Protein AF-0000000079973170 (afdb_homodimer)

pLDDT: mean 91.01, std 11.65, range [43.56, 98.94]

Solvent-accessible surface area (backbone atoms only — not comparable to full-atom values): 19329 Å² total; per-residue (Å²): 80,74,46,43,69,92,52,88,60,52,72,81,46,71,64,51,47,51,51,51,38,52,50,37,37,50,19,60,68,39,70,86,68,42,67,64,67,72,80,39,67,74,40,32,50,54,69,30,96,84,35,72,56,59,52,70,67,50,42,47,52,49,27,48,54,50,51,52,50,50,52,43,34,50,68,63,12,54,79,76,90,60,52,37,59,67,59,48,51,48,26,56,72,45,56,81,53,47,52,53,58,45,54,52,36,35,35,52,33,31,24,30,27,59,67,59,47,52,37,40,39,63,70,19,53,58,64,50,46,66,41,22,22,64,58,49,44,51,46,55,52,51,46,42,55,52,50,52,53,47,51,52,29,36,53,36,8,52,53,37,52,51,50,52,51,50,48,50,53,50,50,51,52,52,55,54,52,55,59,56,68,75,101,77,76,46,43,68,92,53,88,59,52,70,83,46,72,64,52,47,51,52,51,37,52,52,39,37,50,20,60,67,38,70,85,66,43,67,63,66,71,82,39,66,74,40,31,49,54,68,30,96,83,34,71,59,60,53,70,68,49,41,48,52,51,26,47,53,50,51,52,50,48,52,43,33,50,68,65,13,54,80,78,90,61,51,37,58,67,58,48,50,48,27,59,71,45,55,83,54,47,52,52,58,46,53,52,37,35,35,50,33,30,25,28,27,59,67,59,46,52,36,40,39,62,70,19,52,58,65,50,45,67,41,23,23,64,58,48,44,51,47,54,52,52,45,44,54,52,49,52,54,48,50,53,30,37,52,36,8,52,52,37,52,50,52,51,51,50,48,51,52,50,50,51,53,52,53,54,50,54,58,55,67,74,102

Sequence (366 aa):
WNPPSPDSTIPETKQQKKDWIKRLIAAIKDTTDVRERTTSKPFLNRWGPNASFYEEKDFAIIAWRILLLTIRIHKQGWNSYLADKTLRADIKASEGLTFQGRIESILELLSSSKRTCEDLLKNDRLHQVVGAPKRLITRTRTNQVANSNKAVRIRNGVEFEKRASGASNLKRGRDDDQESDQDWNPPSPDSTIPETKQQKKDWIKRLIAAIKDTTDVRERTTSKPFLNRWGPNASFYEEKDFAIIAWRILLLTIRIHKQGWNSYLADKTLRADIKASEGLTFQGRIESILELLSSSKRTCEDLLKNDRLHQVVGAPKRLITRTRTNQVANSNKAVRIRNGVEFEKRASGASNLKRGRDDDQESDQD

Foldseek 3Di:
DAAEDDFPQQDDDPVSLVVQLVLQLVLLLAAPAALDDCPDPVNCCDRNPPHPPDDSVLSSVLSVVLSVVLNCCNGGNDDDDDPDVVLVVLLVVCNHDHSVRQSVLLSVQSNHYNVVVVQVSVVHCSCVSRRHSVVSVVVSVVVSVVVVVVVVVVVVVVVVVVVVVVVVVVVVVVVVVVVVVVD/DAAADDFPQQDDDPVSLVVQLVLQLVLLLAAPAALDDCPDPVNCCPRNPPHPPDDSVLSSVLSVVLSVVLNCCNGGNDDDDDPDVVLVVLLVVCNHDHSVRQSVLLSVQSNHYNVVVVQVSVVHCSCVSRRHSVVSVVVSVVVSVVVVVVVVVVVVVVVVVVVVVVVVVVVVVVVVVVVVVVD

Organism: NCBI:txid1448308

Radius of gyration: 26.25 Å; Cα contacts (8 Å, |Δi|>4): 393; chains: 2; bounding box: 49×91×72 Å

Nearest PDB structures (foldseek):
  7jm6-assembly1_B  TM=2.494E-01  e=6.289E+00  Gallus gallus
  7jm6-assembly1_B  TM=2.567E-01  e=7.107E+00  Gallus gallus

Secondary structure (DSSP, 8-state):
-PPPS--TTS--SHHHHHHHHHHHHHHHH--TT-SS-TTSHHHHHHHSTT--SS-HHHHHHHHHHHHHHHHHHHHH--------HHHHHHHHTTTT--HHHHHHHHHHHHHH-HHHHHHHHTT-SHHHHHH-HHHHHHHHHHHHHHHHHHHHHHHHHHHHHHHHHHHHHHHHHHHHHHHHH--/-PPPS--TTS--SHHHHHHHHHHHHHHHH--TT-SS-TTSHHHHHHHSTT--SS-HHHHHHHHHHHHHHHHHHHHH--------HHHHHHHHTTTT--HHHHHHHHHHHHHH-HHHHHHHHTT-SHHHHHH-HHHHHHHHHHHHHHHHHHHHHHHHHHHHHHHHHHHHHHHHHHHHHHHHHT-

Structure (mmCIF, N/CA/C/O backbone):
data_AF-0000000079973170-model_v1
#
loop_
_entity.id
_entity.type
_entity.pdbx_description
1 polymer 'Uncharacterized protein'
#
loop_
_atom_site.group_PDB
_atom_site.id
_atom_site.type_symbol
_atom_site.label_atom_id
_atom_site.label_alt_id
_atom_site.label_comp_id
_atom_site.label_asym_id
_atom_site.label_entity_id
_atom_site.label_seq_id
_atom_site.pdbx_PDB_ins_code
_atom_site.Cartn_x
_atom_site.Cartn_y
_atom_site.Cartn_z
_atom_site.occupancy
_atom_site.B_iso_or_equiv
_atom_site.auth_seq_id
_atom_site.auth_comp_id
_atom_site.auth_asym_id
_atom_site.auth_atom_id
_atom_site.pdbx_PDB_model_num
ATOM 1 N N . TRP A 1 1 ? -0.084 -21.156 9.133 1 58 1 TRP A N 1
ATOM 2 C CA . TRP A 1 1 ? -0.88 -21.656 10.242 1 58 1 TRP A CA 1
ATOM 3 C C . TRP A 1 1 ? -1.641 -22.922 9.836 1 58 1 TRP A C 1
ATOM 5 O O . TRP A 1 1 ? -1.809 -23.188 8.648 1 58 1 TRP A O 1
ATOM 15 N N . ASN A 1 2 ? -1.839 -23.781 10.898 1 63.19 2 ASN A N 1
ATOM 16 C CA . ASN A 1 2 ? -2.529 -25.047 10.727 1 63.19 2 ASN A CA 1
ATOM 17 C C . ASN A 1 2 ? -3.975 -24.844 10.273 1 63.19 2 ASN A C 1
ATOM 19 O O . ASN A 1 2 ? -4.586 -23.828 10.586 1 63.19 2 ASN A O 1
ATOM 23 N N . PRO A 1 3 ? -4.352 -25.719 9.375 1 64.5 3 PRO A N 1
ATOM 24 C CA . PRO A 1 3 ? -5.742 -25.609 8.914 1 64.5 3 PRO A CA 1
ATOM 25 C C . PRO A 1 3 ? -6.738 -25.562 10.07 1 64.5 3 PRO A C 1
ATOM 27 O O . PRO A 1 3 ? -6.527 -26.203 11.109 1 64.5 3 PRO A O 1
ATOM 30 N N . PRO A 1 4 ? -7.586 -24.547 9.922 1 64.44 4 PRO A N 1
ATOM 31 C CA . PRO A 1 4 ? -8.586 -24.422 10.984 1 64.44 4 PRO A CA 1
ATOM 32 C C . PRO A 1 4 ? -9.406 -25.703 11.18 1 64.44 4 PRO A C 1
ATOM 34 O O . PRO A 1 4 ? -9.406 -26.578 10.305 1 64.44 4 PRO A O 1
ATOM 37 N N . SER A 1 5 ? -9.867 -25.859 12.312 1 69.19 5 SER A N 1
ATOM 38 C CA . SER A 1 5 ? -10.828 -26.906 12.633 1 69.19 5 SER A CA 1
ATOM 39 C C . SER A 1 5 ? -11.906 -27.016 11.555 1 69.19 5 SER A C 1
ATOM 41 O O . SER A 1 5 ? -12.125 -26.062 10.797 1 69.19 5 SER A O 1
ATOM 43 N N . PRO A 1 6 ? -12.461 -28.188 11.414 1 78.19 6 PRO A N 1
ATOM 44 C CA . PRO A 1 6 ? -13.547 -28.312 10.438 1 78.19 6 PRO A CA 1
ATOM 45 C C . PRO A 1 6 ? -14.555 -27.172 10.523 1 78.19 6 PRO A C 1
ATOM 47 O O . PRO A 1 6 ? -14.953 -26.781 11.625 1 78.19 6 PRO A O 1
ATOM 50 N N . ASP A 1 7 ? -14.789 -26.547 9.469 1 90.69 7 ASP A N 1
ATOM 51 C CA . ASP A 1 7 ? -15.641 -25.375 9.359 1 90.69 7 ASP A CA 1
ATOM 52 C C . ASP A 1 7 ? -16.734 -25.578 8.32 1 90.69 7 ASP A C 1
ATOM 54 O O . ASP A 1 7 ? -16.484 -25.562 7.113 1 90.69 7 ASP A O 1
ATOM 58 N N . SER A 1 8 ? -17.953 -25.781 8.766 1 92.5 8 SER A N 1
ATOM 59 C CA . SER A 1 8 ? -19.078 -26.109 7.883 1 92.5 8 SER A CA 1
ATOM 60 C C . SER A 1 8 ? -19.516 -24.891 7.074 1 92.5 8 SER A C 1
ATOM 62 O O . SER A 1 8 ? -20.312 -25 6.152 1 92.5 8 SER A O 1
ATOM 64 N N . THR A 1 9 ? -18.891 -23.766 7.406 1 95.75 9 THR A N 1
ATOM 65 C CA . THR A 1 9 ? -19.328 -22.547 6.742 1 95.75 9 THR A CA 1
ATOM 66 C C . THR A 1 9 ? -18.531 -22.312 5.461 1 95.75 9 THR A C 1
ATOM 68 O O . THR A 1 9 ? -18.844 -21.391 4.699 1 95.75 9 THR A O 1
ATOM 71 N N . ILE A 1 10 ? -17.656 -23.141 5.148 1 97.19 10 ILE A N 1
ATOM 72 C CA . ILE A 1 10 ? -16.891 -23.047 3.906 1 97.19 10 ILE A CA 1
ATOM 73 C C . ILE A 1 10 ? -17.797 -23.422 2.727 1 97.19 10 ILE A C 1
ATOM 75 O O . ILE A 1 10 ? -18.391 -24.484 2.713 1 97.19 10 ILE A O 1
ATOM 79 N N . PRO A 1 11 ? -17.875 -22.484 1.81 1 97.69 11 PRO A N 1
ATOM 80 C CA . PRO A 1 11 ? -18.703 -22.828 0.659 1 97.69 11 PRO A CA 1
ATOM 81 C C . PRO A 1 11 ? -18.172 -24.016 -0.128 1 97.69 11 PRO A C 1
ATOM 83 O O . PRO A 1 11 ? -16.953 -24.109 -0.37 1 97.69 11 PRO A O 1
ATOM 86 N N . GLU A 1 12 ? -19.047 -24.859 -0.608 1 95.06 12 GLU A N 1
ATOM 87 C CA . GLU A 1 12 ? -18.641 -26.078 -1.309 1 95.06 12 GLU A CA 1
ATOM 88 C C . GLU A 1 12 ? -19.203 -26.109 -2.729 1 95.06 12 GLU A C 1
ATOM 90 O O . GLU A 1 12 ? -18.578 -26.656 -3.633 1 95.06 12 GLU A O 1
ATOM 95 N N . THR A 1 13 ? -20.312 -25.5 -2.877 1 97.38 13 THR A N 1
ATOM 96 C CA . THR A 1 13 ? -20.969 -25.562 -4.18 1 97.38 13 THR A CA 1
ATOM 97 C C . THR A 1 13 ? -20.703 -24.297 -4.984 1 97.38 13 THR A C 1
ATOM 99 O O . THR A 1 13 ? -20.375 -23.25 -4.414 1 97.38 13 THR A O 1
ATOM 102 N N . LYS A 1 14 ? -20.891 -24.453 -6.289 1 97.62 14 LYS A N 1
ATOM 103 C CA . LYS A 1 14 ? -20.75 -23.297 -7.184 1 97.62 14 LYS A CA 1
ATOM 104 C C . LYS A 1 14 ? -21.734 -22.203 -6.812 1 97.62 14 LYS A C 1
ATOM 106 O O . LYS A 1 14 ? -21.391 -21.016 -6.852 1 97.62 14 LYS A O 1
ATOM 111 N N . GLN A 1 15 ? -22.875 -22.594 -6.473 1 98.12 15 GLN A N 1
ATOM 112 C CA . GLN A 1 15 ? -23.906 -21.609 -6.129 1 98.12 15 GLN A CA 1
ATOM 113 C C . GLN A 1 15 ? -23.547 -20.859 -4.859 1 98.12 15 GLN A C 1
ATOM 115 O O . GLN A 1 15 ? -23.719 -19.641 -4.785 1 98.12 15 GLN A O 1
ATOM 120 N N . GLN A 1 16 ? -23.062 -21.562 -3.867 1 98.25 16 GLN A N 1
ATOM 121 C CA . GLN A 1 16 ? -22.625 -20.906 -2.639 1 98.25 16 GLN A CA 1
ATOM 122 C C . GLN A 1 16 ? -21.516 -19.891 -2.916 1 98.25 16 GLN A C 1
ATOM 124 O O . GLN A 1 16 ? -21.531 -18.781 -2.365 1 98.25 16 GLN A O 1
ATOM 129 N N . LYS A 1 17 ? -20.578 -20.266 -3.73 1 98.56 17 LYS A N 1
ATOM 130 C CA . LYS A 1 17 ? -19.484 -19.359 -4.098 1 98.56 17 LYS A CA 1
ATOM 131 C C . LYS A 1 17 ? -20 -18.141 -4.836 1 98.56 17 LYS A C 1
ATOM 133 O O . LYS A 1 17 ? -19.594 -17.016 -4.539 1 98.56 17 LYS A O 1
ATOM 138 N N . LYS A 1 18 ? -20.922 -18.344 -5.754 1 98.38 18 LYS A N 1
ATOM 139 C CA . LYS A 1 18 ? -21.516 -17.234 -6.5 1 98.38 18 LYS A CA 1
ATOM 140 C C . LYS A 1 18 ? -22.25 -16.281 -5.57 1 98.38 18 LYS A C 1
ATOM 142 O O . LYS A 1 18 ? -22.25 -15.07 -5.789 1 98.38 18 LYS A O 1
ATOM 147 N N . ASP A 1 19 ? -22.859 -16.766 -4.578 1 98.56 19 ASP A N 1
ATOM 148 C CA . ASP A 1 19 ? -23.578 -15.938 -3.607 1 98.56 19 ASP A CA 1
ATOM 149 C C . ASP A 1 19 ? -22.594 -15.031 -2.852 1 98.56 19 ASP A C 1
ATOM 151 O O . ASP A 1 19 ? -22.891 -13.859 -2.625 1 98.56 19 ASP A O 1
ATOM 155 N N . TRP A 1 20 ? -21.5 -15.602 -2.457 1 98.81 20 TRP A N 1
ATOM 156 C CA . TRP A 1 20 ? -20.484 -14.789 -1.784 1 98.81 20 TRP A CA 1
AT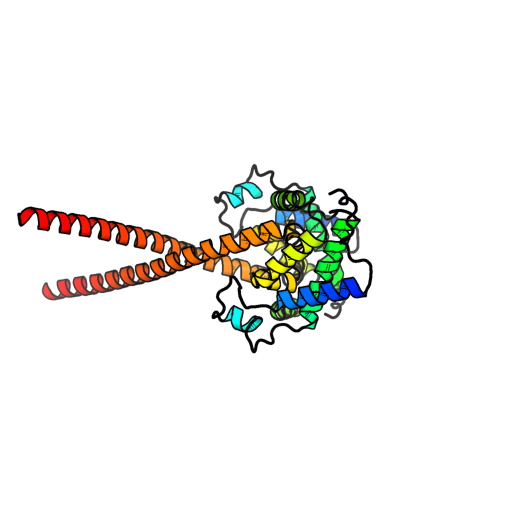OM 157 C C . TRP A 1 20 ? -19.906 -13.75 -2.73 1 98.81 20 TRP A C 1
ATOM 159 O O . TRP A 1 20 ? -19.625 -12.617 -2.326 1 98.81 20 TRP A O 1
ATOM 169 N N . ILE A 1 21 ? -19.75 -14.148 -3.975 1 98.88 21 ILE A N 1
ATOM 170 C CA . ILE A 1 21 ? -19.234 -13.211 -4.969 1 98.88 21 ILE A CA 1
ATOM 171 C C . ILE A 1 21 ? -20.172 -12.016 -5.082 1 98.88 21 ILE A C 1
ATOM 173 O O . ILE A 1 21 ? -19.734 -10.867 -5.082 1 98.88 21 ILE A O 1
ATOM 177 N N . LYS A 1 22 ? -21.422 -12.258 -5.117 1 98.81 22 LYS A N 1
ATOM 178 C CA . LYS A 1 22 ? -22.422 -11.195 -5.199 1 98.81 22 LYS A CA 1
ATOM 179 C C . LYS A 1 22 ? -22.328 -10.273 -3.984 1 98.81 22 LYS A C 1
ATOM 181 O O . LYS A 1 22 ? -22.406 -9.055 -4.121 1 98.81 22 LYS A O 1
ATOM 186 N N . ARG A 1 23 ? -22.188 -10.812 -2.859 1 98.88 23 ARG A N 1
ATOM 187 C CA . ARG A 1 23 ? -22.094 -10.031 -1.631 1 98.88 23 ARG A CA 1
ATOM 188 C C . ARG A 1 23 ? -20.812 -9.203 -1.596 1 98.88 23 ARG A C 1
ATOM 190 O O . ARG A 1 23 ? -20.828 -8.055 -1.151 1 98.88 23 ARG A O 1
ATOM 197 N N . LEU A 1 24 ? -19.734 -9.828 -2.053 1 98.94 24 LEU A N 1
ATOM 198 C CA . LEU A 1 24 ? -18.469 -9.117 -2.104 1 98.94 24 LEU A CA 1
ATOM 199 C C . LEU A 1 24 ? -18.547 -7.934 -3.066 1 98.94 24 LEU A C 1
ATOM 201 O O . LEU A 1 24 ? -18.125 -6.824 -2.727 1 98.94 24 LEU A O 1
ATOM 205 N N . ILE A 1 25 ? -19.109 -8.18 -4.242 1 98.88 25 ILE A N 1
ATOM 206 C CA . ILE A 1 25 ? -19.234 -7.109 -5.227 1 98.88 25 ILE A CA 1
ATOM 207 C C . ILE A 1 25 ? -20.109 -5.996 -4.664 1 98.88 25 ILE A C 1
ATOM 209 O O . ILE A 1 25 ? -19.781 -4.812 -4.789 1 98.88 25 ILE A O 1
ATOM 213 N N . ALA A 1 26 ? -21.172 -6.371 -4.02 1 98.75 26 ALA A N 1
ATOM 214 C CA . ALA A 1 26 ? -22.062 -5.391 -3.414 1 98.75 26 ALA A CA 1
ATOM 215 C C . ALA A 1 26 ? -21.344 -4.566 -2.354 1 98.75 26 ALA A C 1
ATOM 217 O O . ALA A 1 26 ? -21.547 -3.354 -2.26 1 98.75 26 ALA A O 1
ATOM 218 N N . ALA A 1 27 ? -20.547 -5.203 -1.563 1 98.81 27 ALA A N 1
ATOM 219 C CA . ALA A 1 27 ? -19.797 -4.512 -0.517 1 98.81 27 ALA A CA 1
ATOM 220 C C . ALA A 1 27 ? -18.812 -3.52 -1.116 1 98.81 27 ALA A C 1
ATOM 222 O O . ALA A 1 27 ? -18.656 -2.402 -0.615 1 98.81 27 ALA A O 1
ATOM 223 N N . ILE A 1 28 ? -18.109 -3.895 -2.172 1 98.69 28 ILE A N 1
ATOM 224 C CA . ILE A 1 28 ? -17.156 -3.027 -2.84 1 98.69 28 ILE A CA 1
ATOM 225 C C . ILE A 1 28 ? -17.859 -1.797 -3.396 1 98.69 28 ILE A C 1
ATOM 227 O O . ILE A 1 28 ? -17.359 -0.677 -3.283 1 98.69 28 ILE A O 1
ATOM 231 N N . LYS A 1 29 ? -19.047 -1.955 -3.854 1 97.75 29 LYS A N 1
ATOM 232 C CA . LYS A 1 29 ? -19.781 -0.882 -4.527 1 97.75 29 LYS A CA 1
ATOM 233 C C . LYS A 1 29 ? -20.484 0.019 -3.52 1 97.75 29 LYS A C 1
ATOM 235 O O . LYS A 1 29 ? -20.906 1.124 -3.861 1 97.75 29 LYS A O 1
ATOM 240 N N . ASP A 1 30 ? -20.641 -0.417 -2.33 1 97.5 30 ASP A N 1
ATOM 241 C CA . ASP A 1 30 ? -21.391 0.325 -1.315 1 97.5 30 ASP A CA 1
ATOM 242 C C . ASP A 1 30 ? -20.609 1.546 -0.842 1 97.5 30 ASP A C 1
ATOM 244 O O . ASP A 1 30 ? -19.5 1.411 -0.296 1 97.5 30 ASP A O 1
ATOM 248 N N . THR A 1 31 ? -21.172 2.719 -1.006 1 97 31 THR A N 1
ATOM 249 C CA . THR A 1 31 ? -20.484 3.943 -0.613 1 97 31 THR A CA 1
ATOM 250 C C . THR A 1 31 ? -21.281 4.691 0.457 1 97 31 THR A C 1
ATOM 252 O O . THR A 1 31 ? -21.062 5.883 0.679 1 97 31 THR A O 1
ATOM 255 N N . THR A 1 32 ? -22.172 4.09 1.122 1 95.94 32 THR A N 1
ATOM 256 C CA . THR A 1 32 ? -23.109 4.727 2.043 1 95.94 32 THR A CA 1
ATOM 257 C C . THR A 1 32 ? -22.406 5.16 3.32 1 95.94 32 THR A C 1
ATOM 259 O O . THR A 1 32 ? -22.641 6.262 3.824 1 95.94 32 THR A O 1
ATOM 262 N N . ASP A 1 33 ? -21.609 4.355 3.955 1 95.25 33 ASP A N 1
ATOM 263 C CA . ASP A 1 33 ? -20.969 4.633 5.234 1 95.25 33 ASP A CA 1
ATOM 264 C C . ASP A 1 33 ? -19.469 4.387 5.156 1 95.25 33 ASP A C 1
ATOM 266 O O . ASP A 1 33 ? -18.922 3.596 5.926 1 95.25 33 ASP A O 1
ATOM 270 N N . VAL A 1 34 ? -18.891 5.195 4.266 1 97.31 34 VAL A N 1
ATOM 271 C CA . VAL A 1 34 ? -17.453 5 4.062 1 97.31 34 VAL A CA 1
ATOM 272 C C . VAL A 1 34 ? -16.672 5.977 4.938 1 97.31 34 VAL A C 1
ATOM 274 O O . VAL A 1 34 ? -17.203 7.004 5.359 1 97.31 34 VAL A O 1
ATOM 277 N N . ARG A 1 35 ? -15.461 5.656 5.121 1 96.31 35 ARG A N 1
ATOM 278 C CA . ARG A 1 35 ? -14.602 6.422 6.023 1 96.31 35 ARG A CA 1
ATOM 279 C C . ARG A 1 35 ? -13.953 7.598 5.297 1 96.31 35 ARG A C 1
ATOM 281 O O . ARG A 1 35 ? -13.539 8.57 5.926 1 96.31 35 ARG A O 1
ATOM 288 N N . GLU A 1 36 ? -13.867 7.52 4.004 1 95.5 36 GLU A N 1
ATOM 289 C CA . GLU A 1 36 ? -13.242 8.57 3.205 1 95.5 36 GLU A CA 1
ATOM 290 C C . GLU A 1 36 ? -14.172 9.766 3.045 1 95.5 36 GLU A C 1
ATOM 292 O O . GLU A 1 36 ? -15.383 9.648 3.219 1 95.5 36 GLU A O 1
ATOM 297 N N . ARG A 1 37 ? -13.531 10.914 2.764 1 93.19 37 ARG A N 1
ATOM 298 C CA . ARG A 1 37 ? -14.305 12.086 2.373 1 93.19 37 ARG A CA 1
ATOM 299 C C . ARG A 1 37 ? -14.961 11.883 1.01 1 93.19 37 ARG A C 1
ATOM 301 O O . ARG A 1 37 ? -14.289 11.93 -0.021 1 93.19 37 ARG A O 1
ATOM 308 N N . THR A 1 38 ? -16.234 11.867 0.919 1 95 38 THR A N 1
ATOM 309 C CA . THR A 1 38 ? -16.969 11.453 -0.275 1 95 38 THR A CA 1
ATOM 310 C C . THR A 1 38 ? -17.094 12.617 -1.258 1 95 38 THR A C 1
ATOM 312 O O . THR A 1 38 ? -17.516 12.422 -2.404 1 95 38 THR A O 1
ATOM 315 N N . THR A 1 39 ? -16.719 13.797 -0.823 1 93.44 39 THR A N 1
ATOM 316 C CA . THR A 1 39 ? -16.844 14.961 -1.697 1 93.44 39 THR A CA 1
ATOM 317 C C . THR A 1 39 ? -15.516 15.258 -2.395 1 93.44 39 THR A C 1
ATOM 319 O O . THR A 1 39 ? -15.438 16.141 -3.246 1 93.44 39 THR A O 1
ATOM 322 N N . SER A 1 40 ? -14.523 14.539 -1.95 1 93 40 SER A N 1
ATOM 323 C CA . SER A 1 40 ? -13.219 14.797 -2.551 1 93 40 SER A CA 1
ATOM 324 C C . SER A 1 40 ? -13.195 14.375 -4.016 1 93 40 SER A C 1
ATOM 326 O O . SER A 1 40 ? -13.867 13.422 -4.406 1 93 40 SER A O 1
ATOM 328 N N . LYS A 1 41 ? -12.344 15.055 -4.758 1 94.31 41 LYS A N 1
ATOM 329 C CA . LYS A 1 41 ? -12.258 14.789 -6.191 1 94.31 41 LYS A CA 1
ATOM 330 C C . LYS A 1 41 ? -11.797 13.359 -6.465 1 94.31 41 LYS A C 1
ATOM 332 O O . LYS A 1 41 ? -12.406 12.648 -7.266 1 94.31 41 LYS A O 1
ATOM 337 N N . PRO A 1 42 ? -10.742 12.93 -5.805 1 93.19 42 PRO A N 1
ATOM 338 C CA . PRO A 1 42 ? -10.336 11.547 -6.059 1 93.19 42 PRO A CA 1
ATOM 339 C C . PRO A 1 42 ? -11.43 10.531 -5.73 1 93.19 42 PRO A C 1
ATOM 341 O O . PRO A 1 42 ? -11.609 9.555 -6.461 1 93.19 42 PRO A O 1
ATOM 344 N N . PHE A 1 43 ? -12.172 10.727 -4.742 1 96.75 43 PHE A N 1
ATOM 345 C CA . PHE A 1 43 ? -13.258 9.812 -4.395 1 96.75 43 PHE A CA 1
ATOM 346 C C . PHE A 1 43 ? -14.344 9.836 -5.457 1 96.75 43 PHE A C 1
ATOM 348 O O . PHE A 1 43 ? -14.789 8.781 -5.918 1 96.75 43 PHE A O 1
ATOM 355 N N . LEU A 1 44 ? -14.711 10.984 -5.852 1 96.62 44 LEU A N 1
ATOM 356 C CA . LEU A 1 44 ? -15.789 11.141 -6.82 1 96.62 44 LEU A CA 1
ATOM 357 C C . LEU A 1 44 ? -15.406 10.531 -8.164 1 96.62 44 LEU A C 1
ATOM 359 O O . LEU A 1 44 ? -16.25 9.969 -8.859 1 96.62 44 LEU A O 1
ATOM 363 N N . ASN A 1 45 ? -14.211 10.609 -8.477 1 95.44 45 ASN A N 1
ATOM 364 C CA . ASN A 1 45 ? -13.719 10.062 -9.734 1 95.44 45 ASN A CA 1
ATOM 365 C C . ASN A 1 45 ? -13.805 8.539 -9.75 1 95.44 45 ASN A C 1
ATOM 367 O O . ASN A 1 45 ? -14.031 7.934 -10.797 1 95.44 45 ASN A O 1
ATOM 371 N N . ARG A 1 46 ? -13.695 7.945 -8.648 1 96.81 46 ARG A N 1
ATOM 372 C CA . ARG A 1 46 ? -13.586 6.492 -8.594 1 96.81 46 ARG A CA 1
ATOM 373 C C . ARG A 1 46 ? -14.883 5.863 -8.094 1 96.81 46 ARG A C 1
ATOM 375 O O . ARG A 1 46 ? -15.258 4.777 -8.531 1 96.81 46 ARG A O 1
ATOM 382 N N . TRP A 1 47 ? -15.508 6.562 -7.207 1 97.44 47 TRP A N 1
ATOM 383 C CA . TRP A 1 47 ? -16.594 5.922 -6.48 1 97.44 47 TRP A CA 1
ATOM 384 C C . TRP A 1 47 ? -17.875 6.754 -6.566 1 97.44 47 TRP A C 1
ATOM 386 O O . TRP A 1 47 ? -18.922 6.359 -6.039 1 97.44 47 TRP A O 1
ATOM 396 N N . GLY A 1 48 ? -17.812 7.867 -7.207 1 95.69 48 GLY A N 1
ATOM 397 C CA . GLY A 1 48 ? -18.984 8.719 -7.324 1 95.69 48 GLY A CA 1
ATOM 398 C C . GLY A 1 48 ? -20.062 8.133 -8.211 1 95.69 48 GLY A C 1
ATOM 399 O O . GLY A 1 48 ? -19.859 7.102 -8.852 1 95.69 48 GLY A O 1
ATOM 400 N N . PRO A 1 49 ? -21.281 8.695 -8.188 1 91.81 49 PRO A N 1
ATOM 401 C CA . PRO A 1 49 ? -22.422 8.188 -8.938 1 91.81 49 PRO A CA 1
ATOM 402 C C . PRO A 1 49 ? -22.141 8.078 -10.438 1 91.81 49 PRO A C 1
ATOM 404 O O . PRO A 1 49 ? -22.656 7.168 -11.094 1 91.81 49 PRO A O 1
ATOM 407 N N . ASN A 1 50 ? -21.297 8.898 -10.977 1 90.94 50 ASN A N 1
ATOM 408 C CA . ASN A 1 50 ? -21.031 8.891 -12.414 1 90.94 50 ASN A CA 1
ATOM 409 C C . ASN A 1 50 ? -19.609 8.398 -12.711 1 90.94 50 ASN A C 1
ATOM 411 O O . ASN A 1 50 ? -19.094 8.609 -13.812 1 90.94 50 ASN A O 1
ATOM 415 N N . ALA A 1 51 ? -19.125 7.742 -11.688 1 94.44 51 ALA A N 1
ATOM 416 C CA . ALA A 1 51 ? -17.75 7.297 -11.875 1 94.44 51 ALA A CA 1
ATOM 417 C C . ALA A 1 51 ? -17.672 6.129 -12.852 1 94.44 51 ALA A C 1
ATOM 419 O O . ALA A 1 51 ? -18.531 5.246 -12.836 1 94.44 51 ALA A O 1
ATOM 420 N N . SER A 1 52 ? -16.672 6.094 -13.75 1 94.31 52 SER A N 1
ATOM 421 C CA . SER A 1 52 ? -16.422 5.02 -14.711 1 94.31 52 SER A CA 1
ATOM 422 C C . SER A 1 52 ? -14.992 4.516 -14.625 1 94.31 52 SER A C 1
ATOM 424 O O . SER A 1 52 ? -14.484 3.906 -15.57 1 94.31 52 SER A O 1
ATOM 426 N N . PHE A 1 53 ? -14.383 4.859 -13.555 1 96.75 53 PHE A N 1
ATOM 427 C CA . PHE A 1 53 ? -12.984 4.5 -13.391 1 96.75 53 PHE A CA 1
ATOM 428 C C . PHE A 1 53 ? -12.82 2.984 -13.305 1 96.75 53 PHE A C 1
ATOM 430 O O . PHE A 1 53 ? -11.852 2.43 -13.836 1 96.75 53 PHE A O 1
ATOM 437 N N . TYR A 1 54 ? -13.68 2.385 -12.617 1 97.19 54 TYR A N 1
ATOM 438 C CA . TYR A 1 54 ? -13.711 0.932 -12.5 1 97.19 54 TYR A CA 1
ATOM 439 C C . TYR A 1 54 ? -14.969 0.365 -13.164 1 97.19 54 TYR A C 1
ATOM 441 O O . TYR A 1 54 ? -15.984 1.055 -13.273 1 97.19 54 TYR A O 1
ATOM 449 N N . GLU A 1 55 ? -14.82 -0.882 -13.562 1 95.81 55 GLU A N 1
ATOM 450 C CA . GLU A 1 55 ? -15.938 -1.62 -14.141 1 95.81 55 GLU A CA 1
ATOM 451 C C . GLU A 1 55 ? -16.328 -2.801 -13.258 1 95.81 55 GLU A C 1
ATOM 453 O O . GLU A 1 55 ? -15.562 -3.227 -12.398 1 95.81 55 GLU A O 1
ATOM 458 N N . GLU A 1 56 ? -17.484 -3.283 -13.484 1 95.44 56 GLU A N 1
ATOM 459 C CA . GLU A 1 56 ? -18 -4.383 -12.672 1 95.44 56 GLU A CA 1
ATOM 460 C C . GLU A 1 56 ? -17.094 -5.598 -12.742 1 95.44 56 GLU A C 1
ATOM 462 O O . GLU A 1 56 ? -16.938 -6.328 -11.758 1 95.44 56 GLU A O 1
ATOM 467 N N . LYS A 1 57 ? -16.578 -5.82 -13.914 1 96.88 57 LYS A N 1
ATOM 468 C CA . LYS A 1 57 ? -15.672 -6.953 -14.07 1 96.88 57 LYS A CA 1
ATOM 469 C C . LYS A 1 57 ? -14.469 -6.832 -13.133 1 96.88 57 LYS A C 1
ATOM 471 O O . LYS A 1 57 ? -13.953 -7.836 -12.648 1 96.88 57 LYS A O 1
ATOM 476 N N . ASP A 1 58 ? -14.008 -5.582 -12.906 1 97.88 58 ASP A N 1
ATOM 477 C CA . ASP A 1 58 ? -12.906 -5.336 -11.984 1 97.88 58 ASP A CA 1
ATOM 478 C C . ASP A 1 58 ? -13.25 -5.809 -10.578 1 97.88 58 ASP A C 1
ATOM 480 O O . ASP A 1 58 ? -12.438 -6.449 -9.914 1 97.88 58 ASP A O 1
ATOM 484 N N . PHE A 1 59 ? -14.469 -5.52 -10.164 1 98.38 59 PHE A N 1
ATOM 485 C CA . PHE A 1 59 ? -14.93 -5.906 -8.836 1 98.38 59 PHE A CA 1
ATOM 486 C C . PHE A 1 59 ? -15.078 -7.418 -8.734 1 98.38 59 PHE A C 1
ATOM 488 O O . PHE A 1 59 ? -14.75 -8.008 -7.703 1 98.38 59 PHE A O 1
ATOM 495 N N . ALA A 1 60 ? -15.523 -8 -9.781 1 98.31 60 ALA A N 1
ATOM 496 C CA . ALA A 1 60 ? -15.688 -9.453 -9.789 1 98.31 60 ALA A CA 1
ATOM 497 C C . ALA A 1 60 ? -14.344 -10.156 -9.633 1 98.31 60 ALA A C 1
ATOM 499 O O . ALA A 1 60 ? -14.234 -11.141 -8.898 1 98.31 60 ALA A O 1
ATOM 500 N N . ILE A 1 61 ? -13.359 -9.664 -10.281 1 97.5 61 ILE A N 1
ATOM 501 C CA . ILE A 1 61 ? -12.031 -10.266 -10.234 1 97.5 61 ILE A CA 1
ATOM 502 C C . ILE A 1 61 ? -11.492 -10.219 -8.805 1 97.5 61 ILE A C 1
ATOM 504 O O . ILE A 1 61 ? -11 -11.227 -8.281 1 97.5 61 ILE A O 1
ATOM 508 N N . ILE A 1 62 ? -11.602 -9.078 -8.195 1 97.81 62 ILE A N 1
ATOM 509 C CA . ILE A 1 62 ? -11.07 -8.961 -6.836 1 97.81 62 ILE A CA 1
ATOM 510 C C . ILE A 1 62 ? -11.922 -9.789 -5.879 1 97.81 62 ILE A C 1
ATOM 512 O O . ILE A 1 62 ? -11.398 -10.367 -4.918 1 97.81 62 ILE A O 1
ATOM 516 N N . ALA A 1 63 ? -13.242 -9.836 -6.137 1 98.81 63 ALA A N 1
ATOM 517 C CA . ALA A 1 63 ? -14.117 -10.664 -5.316 1 98.81 63 ALA A CA 1
ATOM 518 C C . ALA A 1 63 ? -13.703 -12.133 -5.391 1 98.81 63 ALA A C 1
ATOM 520 O O . ALA A 1 63 ? -13.641 -12.82 -4.367 1 98.81 63 ALA A O 1
ATOM 521 N N . TRP A 1 64 ? -13.359 -12.562 -6.543 1 98.62 64 TRP A N 1
ATOM 522 C CA . TRP A 1 64 ? -12.914 -13.938 -6.723 1 98.62 64 TRP A CA 1
ATOM 523 C C . TRP A 1 64 ? -11.586 -14.18 -6.012 1 98.62 64 TRP A C 1
ATOM 525 O O . TRP A 1 64 ? -11.398 -15.219 -5.371 1 98.62 64 TRP A O 1
ATOM 535 N N . ARG A 1 65 ? -10.727 -13.312 -6.156 1 97.88 65 ARG A N 1
ATOM 536 C CA . ARG A 1 65 ? -9.43 -13.453 -5.5 1 97.88 65 ARG A CA 1
ATOM 537 C C . ARG A 1 65 ? -9.594 -13.539 -3.986 1 97.88 65 ARG A C 1
ATOM 539 O O . ARG A 1 65 ? -8.945 -14.359 -3.332 1 97.88 65 ARG A O 1
ATOM 546 N N . ILE A 1 66 ? -10.422 -12.711 -3.486 1 98.81 66 ILE A N 1
ATOM 547 C CA . ILE A 1 66 ? -10.695 -12.719 -2.053 1 98.81 66 ILE A CA 1
ATOM 548 C C . ILE A 1 66 ? -11.297 -14.062 -1.646 1 98.81 66 ILE A C 1
ATOM 550 O O . ILE A 1 66 ? -10.82 -14.703 -0.709 1 98.81 66 ILE A O 1
ATOM 554 N N . LEU A 1 67 ? -12.352 -14.438 -2.354 1 98.88 67 LEU A N 1
ATOM 555 C CA . LEU A 1 67 ? -13.07 -15.656 -1.979 1 98.88 67 LEU A CA 1
ATOM 556 C C . LEU A 1 67 ? -12.148 -16.875 -2.037 1 98.88 67 LEU A C 1
ATOM 558 O O . LEU A 1 67 ? -12.109 -17.672 -1.098 1 98.88 67 LEU A O 1
ATOM 562 N N . LEU A 1 68 ? -11.391 -17.016 -3.086 1 98.06 68 LEU A N 1
ATOM 563 C CA . LEU A 1 68 ? -10.547 -18.188 -3.281 1 98.06 68 LEU A CA 1
ATOM 564 C C . LEU A 1 68 ? -9.438 -18.234 -2.238 1 98.06 68 LEU A C 1
ATOM 566 O O . LEU A 1 68 ? -9.125 -19.297 -1.705 1 98.06 68 LEU A O 1
ATOM 570 N N . LEU A 1 69 ? -8.852 -17.141 -1.976 1 97.38 69 LEU A N 1
ATOM 571 C CA . LEU A 1 69 ? -7.824 -17.125 -0.941 1 97.38 69 LEU A CA 1
ATOM 572 C C . LEU A 1 69 ? -8.422 -17.453 0.424 1 97.38 69 LEU A C 1
ATOM 574 O O . LEU A 1 69 ? -7.809 -18.156 1.223 1 97.38 69 LEU A O 1
ATOM 578 N N . THR A 1 70 ? -9.578 -16.859 0.683 1 97.75 70 THR A N 1
ATOM 579 C CA . THR A 1 70 ? -10.242 -17.141 1.953 1 97.75 70 THR A CA 1
ATOM 580 C C . THR A 1 70 ? -10.531 -18.625 2.1 1 97.75 70 THR A C 1
ATOM 582 O O . THR A 1 70 ? -10.242 -19.234 3.139 1 97.75 70 THR A O 1
ATOM 585 N N . ILE A 1 71 ? -11.062 -19.203 1.059 1 97.25 71 ILE A N 1
ATOM 586 C CA . ILE A 1 71 ? -11.336 -20.641 1.084 1 97.25 71 ILE A CA 1
ATOM 587 C C . ILE A 1 71 ? -10.031 -21.406 1.314 1 97.25 71 ILE A C 1
ATOM 589 O O . ILE A 1 71 ? -9.984 -22.312 2.15 1 97.25 71 ILE A O 1
ATOM 593 N N . ARG A 1 72 ? -9.031 -21.062 0.671 1 95.62 72 ARG A N 1
ATOM 594 C CA . ARG A 1 72 ? -7.754 -21.766 0.748 1 95.62 72 ARG A CA 1
ATOM 595 C C . ARG A 1 72 ? -7.188 -21.734 2.164 1 95.62 72 ARG A C 1
ATOM 597 O O . ARG A 1 72 ? -6.719 -22.75 2.682 1 95.62 72 ARG A O 1
ATOM 604 N N . ILE A 1 73 ? -7.223 -20.594 2.777 1 94.31 73 ILE A N 1
ATOM 605 C CA . ILE A 1 73 ? -6.598 -20.469 4.09 1 94.31 73 ILE A CA 1
ATOM 606 C C . ILE A 1 73 ? -7.391 -21.266 5.121 1 94.31 73 ILE A C 1
ATOM 608 O O . ILE A 1 73 ? -6.828 -21.766 6.098 1 94.31 73 ILE A O 1
ATOM 612 N N . HIS A 1 74 ? -8.68 -21.469 4.883 1 95.38 74 HIS A N 1
ATOM 613 C CA . HIS A 1 74 ? -9.5 -22.203 5.836 1 95.38 74 HIS A CA 1
ATOM 614 C C . HIS A 1 74 ? -9.438 -23.703 5.566 1 95.38 74 HIS A C 1
ATOM 616 O O . HIS A 1 74 ? -9.773 -24.5 6.441 1 95.38 74 HIS A O 1
ATOM 622 N N . LYS A 1 75 ? -9.031 -24.078 4.375 1 93.81 75 LYS A N 1
ATOM 623 C CA . LYS A 1 75 ? -8.898 -25.5 4.059 1 93.81 75 LYS A CA 1
ATOM 624 C C . LYS A 1 75 ? -7.469 -25.984 4.297 1 93.81 75 LYS A C 1
ATOM 626 O O . LYS A 1 75 ? -7.254 -27.109 4.734 1 93.81 75 LYS A O 1
ATOM 631 N N . GLN A 1 76 ? -6.516 -25.078 4.02 1 92.69 76 GLN A N 1
ATOM 632 C CA . GLN A 1 76 ? -5.129 -25.531 3.977 1 92.69 76 GLN A CA 1
ATOM 633 C C . GLN A 1 76 ? -4.281 -24.812 5.02 1 92.69 76 GLN A C 1
ATOM 635 O O . GLN A 1 76 ? -3.133 -25.188 5.258 1 92.69 76 GLN A O 1
ATOM 640 N N . GLY A 1 77 ? -4.871 -23.797 5.664 1 91.44 77 GLY A N 1
ATOM 641 C CA . GLY A 1 77 ? -4.07 -22.953 6.535 1 91.44 77 GLY A CA 1
ATOM 642 C C . GLY A 1 77 ? -3.324 -21.875 5.789 1 91.44 77 GLY A C 1
ATOM 643 O O . GLY A 1 77 ? -3.369 -21.812 4.559 1 91.44 77 GLY A O 1
ATOM 644 N N . TRP A 1 78 ? -2.756 -21.016 6.57 1 91.31 78 TRP A N 1
ATOM 645 C CA . TRP A 1 78 ? -1.971 -19.953 5.969 1 91.31 78 TRP A CA 1
ATOM 646 C C . TRP A 1 78 ? -0.581 -20.438 5.582 1 91.31 78 TRP A C 1
ATOM 648 O O . TRP A 1 78 ? 0.2 -20.859 6.445 1 91.31 78 TRP A O 1
ATOM 658 N N . ASN A 1 79 ? -0.228 -20.406 4.312 1 87.94 79 ASN A N 1
ATOM 659 C CA . ASN A 1 79 ? 1.056 -20.938 3.875 1 87.94 79 ASN A CA 1
ATOM 660 C C . ASN A 1 79 ? 1.847 -19.906 3.072 1 87.94 79 ASN A C 1
ATOM 662 O O . ASN A 1 79 ? 2.896 -20.219 2.51 1 87.94 79 ASN A O 1
ATOM 666 N N . SER A 1 80 ? 1.391 -18.734 3.008 1 87.88 80 SER A N 1
ATOM 667 C CA . SER A 1 80 ? 2.107 -17.688 2.279 1 87.88 80 SER A CA 1
ATOM 668 C C . SER A 1 80 ? 3.223 -17.094 3.127 1 87.88 80 SER A C 1
ATOM 670 O O . SER A 1 80 ? 3.051 -16.875 4.332 1 87.88 80 SER A O 1
ATOM 672 N N . TYR A 1 81 ? 4.34 -16.906 2.543 1 90.12 81 TYR A N 1
ATOM 673 C CA . TYR A 1 81 ? 5.453 -16.281 3.248 1 90.12 81 TYR A CA 1
ATOM 674 C C . TYR A 1 81 ? 5.262 -14.773 3.348 1 90.12 81 TYR A C 1
ATOM 676 O O . TYR A 1 81 ? 4.918 -14.117 2.359 1 90.12 81 TYR A O 1
ATOM 684 N N . LEU A 1 82 ? 5.426 -14.289 4.57 1 91.12 82 LEU A N 1
ATOM 685 C CA . LEU A 1 82 ? 5.406 -12.859 4.852 1 91.12 82 LEU A CA 1
ATOM 686 C C . LEU A 1 82 ? 6.594 -12.461 5.723 1 91.12 82 LEU A C 1
ATOM 688 O O . LEU A 1 82 ? 6.758 -12.977 6.828 1 91.12 82 LEU A O 1
ATOM 692 N N . ALA A 1 83 ? 7.379 -11.531 5.227 1 94.31 83 ALA A N 1
ATOM 693 C CA . ALA A 1 83 ? 8.586 -11.125 5.941 1 94.31 83 ALA A CA 1
ATOM 694 C C . ALA A 1 83 ? 8.242 -10.211 7.113 1 94.31 83 ALA A C 1
ATOM 696 O O . ALA A 1 83 ? 8.938 -10.203 8.133 1 94.31 83 ALA A O 1
ATOM 697 N N . ASP A 1 84 ? 7.211 -9.516 7.027 1 94.5 84 ASP A N 1
ATOM 698 C CA . ASP A 1 84 ? 6.82 -8.555 8.055 1 94.5 84 ASP A CA 1
ATOM 699 C C . ASP A 1 84 ? 6.254 -9.258 9.281 1 94.5 84 ASP A C 1
ATOM 701 O O . ASP A 1 84 ? 5.121 -9.742 9.258 1 94.5 84 ASP A O 1
ATOM 705 N N . LYS A 1 85 ? 6.984 -9.195 10.344 1 93.31 85 LYS A N 1
ATOM 706 C CA . LYS A 1 85 ? 6.617 -9.953 11.531 1 93.31 85 LYS A CA 1
ATOM 707 C C . LYS A 1 85 ? 5.336 -9.406 12.164 1 93.31 85 LYS A C 1
ATOM 709 O O . LYS A 1 85 ? 4.551 -10.164 12.734 1 93.31 85 LYS A O 1
ATOM 714 N N . THR A 1 86 ? 5.168 -8.109 12.078 1 93.69 86 THR A N 1
ATOM 715 C CA . THR A 1 86 ? 3.953 -7.508 12.625 1 93.69 86 THR A CA 1
ATOM 716 C C . THR A 1 86 ? 2.723 -8 11.867 1 93.69 86 THR A C 1
ATOM 718 O O . THR A 1 86 ? 1.723 -8.383 12.477 1 93.69 86 THR A O 1
ATOM 721 N N . LEU A 1 87 ? 2.834 -8.008 10.609 1 93.81 87 LEU A N 1
ATOM 722 C CA . LEU A 1 87 ? 1.737 -8.5 9.789 1 93.81 87 LEU A CA 1
ATOM 723 C C . LEU A 1 87 ? 1.497 -9.984 10.039 1 93.81 87 LEU A C 1
ATOM 725 O O . LEU A 1 87 ? 0.349 -10.43 10.117 1 93.81 87 LEU A O 1
ATOM 729 N N . ARG A 1 88 ? 2.551 -10.75 10.148 1 94 88 ARG A N 1
ATOM 730 C CA . ARG A 1 88 ? 2.42 -12.164 10.461 1 94 88 ARG A CA 1
ATOM 731 C C . ARG A 1 88 ? 1.664 -12.375 11.773 1 94 88 ARG A C 1
ATOM 733 O O . ARG A 1 88 ? 0.798 -13.242 11.867 1 94 88 ARG A O 1
ATOM 740 N N . ALA A 1 89 ? 2.039 -11.586 12.734 1 94.75 89 ALA A N 1
ATOM 741 C CA . ALA A 1 89 ? 1.387 -11.68 14.039 1 94.75 89 ALA A CA 1
ATOM 742 C C . ALA A 1 89 ? -0.095 -11.328 13.938 1 94.75 89 ALA A C 1
ATOM 744 O O . ALA A 1 89 ? -0.938 -11.977 14.562 1 94.75 89 ALA A O 1
ATOM 745 N N . ASP A 1 90 ? -0.416 -10.312 13.195 1 94.88 90 ASP A N 1
ATOM 746 C CA . ASP A 1 90 ? -1.804 -9.906 13 1 94.88 90 ASP A CA 1
ATOM 747 C C . ASP A 1 90 ? -2.613 -11.023 12.344 1 94.88 90 ASP A C 1
ATOM 749 O O . ASP A 1 90 ? -3.754 -11.281 12.727 1 94.88 90 ASP A O 1
ATOM 753 N N . ILE A 1 91 ? -2.045 -11.602 11.383 1 94.69 91 ILE A N 1
ATOM 754 C CA . ILE A 1 91 ? -2.709 -12.68 10.656 1 94.69 91 ILE A CA 1
ATOM 755 C C . ILE A 1 91 ? -2.887 -13.891 11.562 1 94.69 91 ILE A C 1
ATOM 757 O O . ILE A 1 91 ? -3.971 -14.477 11.625 1 94.69 91 ILE A O 1
ATOM 761 N N . LYS A 1 92 ? -1.871 -14.25 12.305 1 93.31 92 LYS A N 1
ATOM 762 C CA . LYS A 1 92 ? -1.952 -15.367 13.234 1 93.31 92 LYS A CA 1
ATOM 763 C C . LYS A 1 92 ? -3.055 -15.141 14.266 1 93.31 92 LYS A C 1
ATOM 765 O O . LYS A 1 92 ? -3.744 -16.094 14.656 1 93.31 92 LYS A O 1
ATOM 770 N N . ALA A 1 93 ? -3.201 -13.938 14.688 1 93.75 93 ALA A N 1
ATOM 771 C CA . ALA A 1 93 ? -4.203 -13.586 15.688 1 93.75 93 ALA A CA 1
ATOM 772 C C . ALA A 1 93 ? -5.613 -13.883 15.188 1 93.75 93 ALA A C 1
ATOM 774 O O . ALA A 1 93 ? -6.551 -14 15.977 1 93.75 93 ALA A O 1
ATOM 775 N N . SER A 1 94 ? -5.82 -14.031 13.898 1 92.62 94 SER A N 1
ATOM 776 C CA . SER A 1 94 ? -7.137 -14.258 13.305 1 92.62 94 SER A CA 1
ATOM 777 C C . SER A 1 94 ? -7.352 -15.734 12.984 1 92.62 94 SER A C 1
ATOM 779 O O . SER A 1 94 ? -8.352 -16.094 12.352 1 92.62 94 SER A O 1
ATOM 781 N N . GLU A 1 95 ? -6.492 -16.578 13.422 1 91.06 95 GLU A N 1
ATOM 782 C CA . GLU A 1 95 ? -6.496 -17.984 13.047 1 91.06 95 GLU A CA 1
ATOM 783 C C . GLU A 1 95 ? -7.762 -18.688 13.539 1 91.06 95 GLU A C 1
ATOM 785 O O . GLU A 1 95 ? -8.203 -19.672 12.945 1 91.06 95 GLU A O 1
ATOM 790 N N . GLY A 1 96 ? -8.383 -18.141 14.531 1 90.44 96 GLY A N 1
ATOM 791 C CA . GLY A 1 96 ? -9.531 -18.781 15.148 1 90.44 96 GLY A CA 1
ATOM 792 C C . GLY A 1 96 ? -10.844 -18.469 14.445 1 90.44 96 GLY A C 1
ATOM 793 O O . GLY A 1 96 ? -11.875 -19.062 14.758 1 90.44 96 GLY A O 1
ATOM 794 N N . LEU A 1 97 ? -10.852 -17.656 13.477 1 93.56 97 LEU A N 1
ATOM 795 C CA . LEU A 1 97 ? -12.07 -17.297 12.758 1 93.56 97 LEU A CA 1
ATOM 796 C C . LEU A 1 97 ? -12.562 -18.469 11.906 1 93.56 97 LEU A C 1
ATOM 798 O O . LEU A 1 97 ? -11.75 -19.234 11.375 1 93.56 97 LEU A O 1
ATOM 802 N N . THR A 1 98 ? -13.922 -18.609 11.844 1 95.62 98 THR A N 1
ATOM 803 C CA . THR A 1 98 ? -14.508 -19.453 10.812 1 95.62 98 THR A CA 1
ATOM 804 C C . THR A 1 98 ? -14.469 -18.75 9.453 1 95.62 98 THR A C 1
ATOM 806 O O . THR A 1 98 ? -14.164 -17.562 9.367 1 95.62 98 THR A O 1
ATOM 809 N N . PHE A 1 99 ? -14.734 -19.578 8.461 1 97.25 99 PHE A N 1
ATOM 810 C CA . PHE A 1 99 ? -14.836 -18.969 7.137 1 97.25 99 PHE A CA 1
ATOM 811 C C . PHE A 1 99 ? -15.852 -17.828 7.141 1 97.25 99 PHE A C 1
ATOM 813 O O . PHE A 1 99 ? -15.555 -16.734 6.664 1 97.25 99 PHE A O 1
ATOM 820 N N . GLN A 1 100 ? -16.969 -18.125 7.668 1 98 100 GLN A N 1
ATOM 821 C CA . GLN A 1 100 ? -18.031 -17.125 7.672 1 98 100 GLN A CA 1
ATOM 822 C C . GLN A 1 100 ? -17.625 -15.867 8.43 1 98 100 GLN A C 1
ATOM 824 O O . GLN A 1 100 ? -17.844 -14.758 7.957 1 98 100 GLN A O 1
ATOM 829 N N . GLY A 1 101 ? -17.062 -16.062 9.57 1 97.31 101 GLY A N 1
ATOM 830 C CA . GLY A 1 101 ? -16.594 -14.93 10.344 1 97.31 101 GLY A CA 1
ATOM 831 C C . GLY A 1 101 ? -15.594 -14.07 9.594 1 97.31 101 GLY A C 1
ATOM 832 O O . GLY A 1 101 ? -15.664 -12.836 9.648 1 97.31 101 GLY A O 1
ATOM 833 N N . ARG A 1 102 ? -14.695 -14.727 8.938 1 97.81 102 ARG A N 1
ATOM 834 C CA . ARG A 1 102 ? -13.648 -14.008 8.211 1 97.81 102 ARG A CA 1
ATOM 835 C C . ARG A 1 102 ? -14.234 -13.25 7.023 1 97.81 102 ARG A C 1
ATOM 837 O O . ARG A 1 102 ? -13.984 -12.055 6.863 1 97.81 102 ARG A O 1
ATOM 844 N N . ILE A 1 103 ? -15.023 -13.938 6.242 1 98.75 103 ILE A N 1
ATOM 845 C CA . ILE A 1 103 ? -15.516 -13.312 5.02 1 98.75 103 ILE A CA 1
ATOM 846 C C . ILE A 1 103 ? -16.484 -12.195 5.371 1 98.75 103 ILE A C 1
ATOM 848 O O . ILE A 1 103 ? -16.547 -11.172 4.68 1 98.75 103 ILE A O 1
ATOM 852 N N . GLU A 1 104 ? -17.188 -12.266 6.438 1 98.81 104 GLU A N 1
ATOM 853 C CA . GLU A 1 104 ? -18.078 -11.188 6.879 1 98.81 104 GLU A CA 1
ATOM 854 C C . GLU A 1 104 ? -17.266 -9.977 7.348 1 98.81 104 GLU A C 1
ATOM 856 O O . GLU A 1 104 ? -17.672 -8.836 7.137 1 98.81 104 GLU A O 1
ATOM 861 N N . SER A 1 105 ? -16.188 -10.273 8.008 1 98.81 105 SER A N 1
ATOM 862 C CA . SER A 1 105 ? -15.297 -9.18 8.375 1 98.81 105 SER A CA 1
ATOM 863 C C . SER A 1 105 ? -14.734 -8.484 7.141 1 98.81 105 SER A C 1
ATOM 865 O O . SER A 1 105 ? -14.578 -7.258 7.129 1 98.81 105 SER A O 1
ATOM 867 N N . ILE A 1 106 ? -14.438 -9.234 6.121 1 98.94 106 ILE A N 1
ATOM 868 C CA . ILE A 1 106 ? -13.945 -8.68 4.867 1 98.94 106 ILE A CA 1
ATOM 869 C C . ILE A 1 106 ? -15.039 -7.82 4.223 1 98.94 106 ILE A C 1
ATOM 871 O O . ILE A 1 106 ? -14.766 -6.719 3.742 1 98.94 106 ILE A O 1
ATOM 875 N N . LEU A 1 107 ? -16.281 -8.305 4.309 1 98.94 107 LEU A N 1
ATOM 876 C CA . LEU A 1 107 ? -17.406 -7.539 3.775 1 98.94 107 LEU A CA 1
ATOM 877 C C . LEU A 1 107 ? -17.531 -6.195 4.488 1 98.94 107 LEU A C 1
ATOM 879 O O . LEU A 1 107 ? -17.719 -5.164 3.84 1 98.94 107 LEU A O 1
ATOM 883 N N . GLU A 1 108 ? -17.422 -6.203 5.73 1 98.81 108 GLU A N 1
ATOM 884 C CA . GLU A 1 108 ? -17.484 -4.969 6.508 1 98.81 108 GLU A CA 1
ATOM 885 C C . GLU A 1 108 ? -16.359 -4.012 6.113 1 98.81 108 GLU A C 1
ATOM 887 O O . GLU A 1 108 ? -16.594 -2.814 5.926 1 98.81 108 GLU A O 1
ATOM 892 N N . LEU A 1 109 ? -15.211 -4.559 6.008 1 98.81 109 LEU A N 1
ATOM 893 C CA . LEU A 1 109 ? -14.047 -3.762 5.637 1 98.81 109 LEU A CA 1
ATOM 894 C C . LEU A 1 109 ? -14.242 -3.111 4.273 1 98.81 109 LEU A C 1
ATOM 896 O O . LEU A 1 109 ? -14.023 -1.909 4.113 1 98.81 109 LEU A O 1
ATOM 900 N N . LEU A 1 110 ? -14.672 -3.867 3.299 1 98.88 110 LEU A N 1
ATOM 901 C CA . LEU A 1 110 ? -14.828 -3.379 1.933 1 98.88 110 LEU A CA 1
ATOM 902 C C . LEU A 1 110 ? -15.93 -2.334 1.849 1 98.88 110 LEU A C 1
ATOM 904 O O . LEU A 1 110 ? -15.828 -1.376 1.079 1 98.88 110 LEU A O 1
ATOM 908 N N . SER A 1 111 ? -16.938 -2.455 2.662 1 98.69 111 SER A N 1
ATOM 909 C CA . SER A 1 111 ? -18.047 -1.5 2.643 1 98.69 111 SER A CA 1
ATOM 910 C C . SER A 1 111 ? -17.656 -0.198 3.34 1 98.69 111 SER A C 1
ATOM 912 O O . SER A 1 111 ? -18.203 0.863 3.027 1 98.69 111 SER A O 1
ATOM 914 N N . SER A 1 112 ? -16.719 -0.263 4.195 1 98.19 112 SER A N 1
ATOM 915 C CA . SER A 1 112 ? -16.438 0.903 5.023 1 98.19 112 SER A CA 1
ATOM 916 C C . SER A 1 112 ? -15.203 1.644 4.523 1 98.19 112 SER A C 1
ATOM 918 O O . SER A 1 112 ? -14.992 2.811 4.859 1 98.19 112 SER A O 1
ATOM 920 N N . SER A 1 113 ? -14.359 0.981 3.723 1 98.56 113 SER A N 1
ATOM 921 C CA . SER A 1 113 ? -13.109 1.595 3.309 1 98.56 113 SER A CA 1
ATOM 922 C C . SER A 1 113 ? -12.867 1.409 1.813 1 98.56 113 SER A C 1
ATOM 924 O O . SER A 1 113 ? -12.398 0.353 1.381 1 98.56 113 SER A O 1
ATOM 926 N N . LYS A 1 114 ? -13.094 2.455 1.061 1 98.25 114 LYS A N 1
ATOM 927 C CA . LYS A 1 114 ? -12.891 2.389 -0.384 1 98.25 114 LYS A CA 1
ATOM 928 C C . LYS A 1 114 ? -11.406 2.475 -0.737 1 98.25 114 LYS A C 1
ATOM 930 O O . LYS A 1 114 ? -10.977 1.944 -1.763 1 98.25 114 LYS A O 1
ATOM 935 N N . ARG A 1 115 ? -10.648 3.08 0.185 1 97.31 115 ARG A N 1
ATOM 936 C CA . ARG A 1 115 ? -9.203 3.039 -0.005 1 97.31 115 ARG A CA 1
ATOM 937 C C . ARG A 1 115 ? -8.695 1.602 -0.036 1 97.31 115 ARG A C 1
ATOM 939 O O . ARG A 1 115 ? -7.832 1.26 -0.849 1 97.31 115 ARG A O 1
ATOM 946 N N . THR A 1 116 ? -9.172 0.8 0.843 1 98.31 116 THR A N 1
ATOM 947 C CA . THR A 1 116 ? -8.812 -0.613 0.846 1 98.31 116 THR A CA 1
ATOM 948 C C . THR A 1 116 ? -9.203 -1.273 -0.474 1 98.31 116 THR A C 1
ATOM 950 O O . THR A 1 116 ? -8.43 -2.062 -1.03 1 98.31 116 THR A O 1
ATOM 953 N N . CYS A 1 117 ? -10.375 -0.954 -0.973 1 98.56 117 CYS A N 1
ATOM 954 C CA . CYS A 1 117 ? -10.82 -1.484 -2.258 1 98.56 117 CYS A CA 1
ATOM 955 C C . CYS A 1 117 ? -9.867 -1.074 -3.375 1 98.56 117 CYS A C 1
ATOM 957 O O . CYS A 1 117 ? -9.539 -1.884 -4.242 1 98.56 117 CYS A O 1
ATOM 959 N N . GLU A 1 118 ? -9.484 0.149 -3.33 1 97.75 118 GLU A N 1
ATOM 960 C CA . GLU A 1 118 ? -8.555 0.655 -4.34 1 97.75 118 GLU A CA 1
ATOM 961 C C . GLU A 1 118 ? -7.242 -0.115 -4.316 1 97.75 118 GLU A C 1
ATOM 963 O O . GLU A 1 118 ? -6.676 -0.418 -5.371 1 97.75 118 GLU A O 1
ATOM 968 N N . ASP A 1 119 ? -6.734 -0.366 -3.125 1 97.19 119 ASP A N 1
ATOM 969 C CA . ASP A 1 119 ? -5.512 -1.154 -3.002 1 97.19 119 ASP A CA 1
ATOM 970 C C . ASP A 1 119 ? -5.68 -2.531 -3.639 1 97.19 119 ASP A C 1
ATOM 972 O O . ASP A 1 119 ? -4.793 -3.002 -4.355 1 97.19 119 ASP A O 1
ATOM 976 N N . LEU A 1 120 ? -6.754 -3.146 -3.426 1 97.5 120 LEU A N 1
ATOM 977 C CA . LEU A 1 120 ? -7.027 -4.465 -3.99 1 97.5 120 LEU A CA 1
ATOM 978 C C . LEU A 1 120 ? -7.098 -4.398 -5.512 1 97.5 120 LEU A C 1
ATOM 980 O O . LEU A 1 120 ? -6.609 -5.297 -6.199 1 97.5 120 LEU A O 1
ATOM 984 N N . LEU A 1 121 ? -7.703 -3.342 -5.992 1 96.81 121 LEU A N 1
ATOM 985 C CA . LEU A 1 121 ? -7.875 -3.166 -7.43 1 96.81 121 LEU A CA 1
ATOM 986 C C . LEU A 1 121 ? -6.539 -2.891 -8.109 1 96.81 121 LEU A C 1
ATOM 988 O O . LEU A 1 121 ? -6.422 -3.006 -9.328 1 96.81 121 LEU A O 1
ATOM 992 N N . LYS A 1 122 ? -5.566 -2.551 -7.309 1 95.31 122 LYS A N 1
ATOM 993 C CA . LYS A 1 122 ? -4.195 -2.404 -7.781 1 95.31 122 LYS A CA 1
ATOM 994 C C . LYS A 1 122 ? -3.391 -3.678 -7.539 1 95.31 122 LYS A C 1
ATOM 996 O O . LYS A 1 122 ? -2.174 -3.699 -7.742 1 95.31 122 LYS A O 1
ATOM 1001 N N . ASN A 1 123 ? -4.043 -4.699 -7.062 1 93.94 123 ASN A N 1
ATOM 1002 C CA . ASN A 1 123 ? -3.441 -5.992 -6.742 1 93.94 123 ASN A CA 1
ATOM 1003 C C . ASN A 1 123 ? -2.545 -5.902 -5.508 1 93.94 123 ASN A C 1
ATOM 1005 O O . ASN A 1 123 ? -1.507 -6.559 -5.441 1 93.94 123 ASN A O 1
ATOM 1009 N N . ASP A 1 124 ? -2.945 -5.039 -4.621 1 95.25 124 ASP A N 1
ATOM 1010 C CA . ASP A 1 124 ? -2.203 -4.883 -3.375 1 95.25 124 ASP A CA 1
ATOM 1011 C C . ASP A 1 124 ? -3.062 -5.27 -2.172 1 95.25 124 ASP A C 1
ATOM 1013 O O . ASP A 1 124 ? -4.293 -5.277 -2.258 1 95.25 124 ASP A O 1
ATOM 1017 N N . ARG A 1 125 ? -2.441 -5.672 -1.146 1 96.56 125 ARG A N 1
ATOM 1018 C CA . ARG A 1 125 ? -2.969 -5.781 0.21 1 96.56 125 ARG A CA 1
ATOM 1019 C C . ARG A 1 125 ? -3.904 -6.98 0.339 1 96.56 125 ARG A C 1
ATOM 1021 O O . ARG A 1 125 ? -4.609 -7.117 1.341 1 96.56 125 ARG A O 1
ATOM 1028 N N . LEU A 1 126 ? -3.936 -7.875 -0.622 1 96.69 126 LEU A N 1
ATOM 1029 C CA . LEU A 1 126 ? -4.828 -9.023 -0.552 1 96.69 126 LEU A CA 1
ATOM 1030 C C . LEU A 1 126 ? -4.57 -9.836 0.713 1 96.69 126 LEU A C 1
ATOM 1032 O O . LEU A 1 126 ? -5.508 -10.188 1.432 1 96.69 126 LEU A O 1
ATOM 1036 N N . HIS A 1 127 ? -3.303 -10.039 1.046 1 95.44 127 HIS A N 1
ATOM 1037 C CA . HIS A 1 127 ? -2.947 -10.867 2.193 1 95.44 127 HIS A CA 1
ATOM 1038 C C . HIS A 1 127 ? -3.385 -10.219 3.5 1 95.44 127 HIS A C 1
ATOM 1040 O O . HIS A 1 127 ? -3.809 -10.906 4.43 1 95.44 127 HIS A O 1
ATOM 1046 N N . GLN A 1 128 ? -3.248 -8.961 3.51 1 97.06 128 GLN A N 1
ATOM 1047 C CA . GLN A 1 128 ? -3.662 -8.258 4.723 1 97.06 128 GLN A CA 1
ATOM 1048 C C . GLN A 1 128 ? -5.18 -8.242 4.855 1 97.06 128 GLN A C 1
ATOM 1050 O O . GLN A 1 128 ? -5.715 -8.438 5.949 1 97.06 128 GLN A O 1
ATOM 1055 N N . VAL A 1 129 ? -5.871 -8.016 3.791 1 98.56 129 VAL A N 1
ATOM 1056 C CA . VAL A 1 129 ? -7.328 -7.922 3.787 1 98.56 129 VAL A CA 1
ATOM 1057 C C . VAL A 1 129 ? -7.934 -9.266 4.176 1 98.56 129 VAL A C 1
ATOM 1059 O O . VAL A 1 129 ? -8.859 -9.328 4.992 1 98.56 129 VAL A O 1
ATOM 1062 N N . VAL A 1 130 ? -7.398 -10.305 3.623 1 98.25 130 VAL A N 1
ATOM 1063 C CA . VAL A 1 130 ? -7.941 -11.633 3.889 1 98.25 130 VAL A CA 1
ATOM 1064 C C . VAL A 1 130 ? -7.402 -12.156 5.219 1 98.25 130 VAL A C 1
ATOM 1066 O O . VAL A 1 130 ? -8.148 -12.742 6.008 1 98.25 130 VAL A O 1
ATOM 1069 N N . GLY A 1 131 ? -6.148 -11.922 5.473 1 96.69 131 GLY A N 1
ATOM 1070 C CA . GLY A 1 131 ? -5.477 -12.508 6.621 1 96.69 131 GLY A CA 1
ATOM 1071 C C . GLY A 1 131 ? -5.875 -11.859 7.938 1 96.69 131 GLY A C 1
ATOM 1072 O O . GLY A 1 131 ? -5.996 -12.539 8.953 1 96.69 131 GLY A O 1
ATOM 1073 N N . ALA A 1 132 ? -6.023 -10.562 7.91 1 97 132 ALA A N 1
ATOM 1074 C CA . ALA A 1 132 ? -6.289 -9.844 9.148 1 97 132 ALA A CA 1
ATOM 1075 C C . ALA A 1 132 ? -7.328 -8.742 8.938 1 97 132 ALA A C 1
ATOM 1077 O O . ALA A 1 132 ? -7.094 -7.586 9.297 1 97 132 ALA A O 1
ATOM 1078 N N . PRO A 1 133 ? -8.555 -9.172 8.523 1 98.06 133 PRO A N 1
ATOM 1079 C CA . PRO A 1 133 ? -9.562 -8.164 8.195 1 98.06 133 PRO A CA 1
ATOM 1080 C C . PRO A 1 133 ? -10.016 -7.371 9.422 1 98.06 133 PRO A C 1
ATOM 1082 O O . PRO A 1 133 ? -10.273 -6.168 9.32 1 98.06 133 PRO A O 1
ATOM 1085 N N . LYS A 1 134 ? -10.078 -7.918 10.602 1 97.62 134 LYS A N 1
ATOM 1086 C CA . LYS A 1 134 ? -10.523 -7.207 11.797 1 97.62 134 LYS A CA 1
ATOM 1087 C C . LYS A 1 134 ? -9.523 -6.125 12.195 1 97.62 134 LYS A C 1
ATOM 1089 O O . LYS A 1 134 ? -9.914 -5.039 12.625 1 97.62 134 LYS A O 1
ATOM 1094 N N . ARG A 1 135 ? -8.352 -6.516 12.062 1 97.5 135 ARG A N 1
ATOM 1095 C CA . ARG A 1 135 ? -7.316 -5.523 12.336 1 97.5 135 ARG A CA 1
ATOM 1096 C C . ARG A 1 135 ? -7.426 -4.34 11.383 1 97.5 135 ARG A C 1
ATOM 1098 O O . ARG A 1 135 ? -7.285 -3.186 11.789 1 97.5 135 ARG A O 1
ATOM 1105 N N . LEU A 1 136 ? -7.672 -4.617 10.141 1 98 136 LEU A N 1
ATOM 1106 C CA . LEU A 1 136 ? -7.773 -3.551 9.148 1 98 136 LEU A CA 1
ATOM 1107 C C . LEU A 1 136 ? -9.008 -2.695 9.398 1 98 136 LEU A C 1
ATOM 1109 O O . LEU A 1 136 ? -8.984 -1.482 9.172 1 98 136 LEU A O 1
ATOM 1113 N N . ILE A 1 137 ? -10.07 -3.32 9.859 1 98.06 137 ILE A N 1
ATOM 1114 C CA . ILE A 1 137 ? -11.258 -2.557 10.203 1 98.06 137 ILE A CA 1
ATOM 1115 C C . ILE A 1 137 ? -10.922 -1.539 11.297 1 98.06 137 ILE A C 1
ATOM 1117 O O . ILE A 1 137 ? -11.25 -0.358 11.172 1 98.06 137 ILE A O 1
ATOM 1121 N N . THR A 1 138 ? -10.211 -1.986 12.266 1 97.5 138 THR A N 1
ATOM 1122 C CA . THR A 1 138 ? -9.828 -1.117 13.367 1 97.5 138 THR A CA 1
ATOM 1123 C C . THR A 1 138 ? -8.836 -0.059 12.898 1 97.5 138 THR A C 1
ATOM 1125 O O . THR A 1 138 ? -8.953 1.116 13.258 1 97.5 138 THR A O 1
ATOM 1128 N N . ARG A 1 139 ? -7.938 -0.475 12.125 1 97.12 139 ARG A N 1
ATOM 1129 C CA . ARG A 1 139 ? -6.902 0.436 11.648 1 97.12 139 ARG A CA 1
ATOM 1130 C C . ARG A 1 139 ? -7.504 1.549 10.797 1 97.12 139 ARG A C 1
ATOM 1132 O O . ARG A 1 139 ? -7.137 2.717 10.945 1 97.12 139 ARG A O 1
ATOM 1139 N N . THR A 1 140 ? -8.367 1.205 9.891 1 97.06 140 THR A N 1
ATOM 1140 C CA . THR A 1 140 ? -8.938 2.217 9.016 1 97.06 140 THR A CA 1
ATOM 1141 C C . THR A 1 140 ? -9.789 3.207 9.805 1 97.06 140 THR A C 1
ATOM 1143 O O . THR A 1 140 ? -9.844 4.391 9.469 1 97.06 140 THR A O 1
ATOM 1146 N N . ARG A 1 141 ? -10.406 2.756 10.859 1 96 141 ARG A N 1
ATOM 1147 C CA . ARG A 1 141 ? -11.148 3.648 11.734 1 96 141 ARG A CA 1
ATOM 1148 C C . ARG A 1 141 ? -10.211 4.594 12.484 1 96 141 ARG A C 1
ATOM 1150 O O . ARG A 1 141 ? -10.469 5.793 12.562 1 96 141 ARG A O 1
ATOM 1157 N N . THR A 1 142 ? -9.211 4.004 13.023 1 96.75 142 THR A N 1
ATOM 1158 C CA . THR A 1 142 ? -8.219 4.797 13.742 1 96.75 142 THR A CA 1
ATOM 1159 C C . THR A 1 142 ? -7.562 5.812 12.812 1 96.75 142 THR A C 1
ATOM 1161 O O . THR A 1 142 ? -7.328 6.961 13.195 1 96.75 142 THR A O 1
ATOM 1164 N N . ASN A 1 143 ? -7.305 5.367 11.57 1 95.31 143 ASN A N 1
ATOM 1165 C CA . ASN A 1 143 ? -6.699 6.25 10.586 1 95.31 143 ASN A CA 1
ATOM 1166 C C . ASN A 1 143 ? -7.625 7.406 10.219 1 95.31 143 ASN A C 1
ATOM 1168 O O . ASN A 1 143 ? -7.168 8.523 9.977 1 95.31 143 ASN A O 1
ATOM 1172 N N . GLN A 1 144 ? -8.836 7.094 10.133 1 95.56 144 GLN A N 1
ATOM 1173 C CA . GLN A 1 144 ? -9.797 8.141 9.812 1 95.56 144 GLN A CA 1
ATOM 1174 C C . GLN A 1 144 ? -9.742 9.266 10.844 1 95.56 144 GLN A C 1
ATOM 1176 O O . GLN A 1 144 ? -9.727 10.445 10.484 1 95.56 144 GLN A O 1
ATOM 1181 N N . VAL A 1 145 ? -9.711 8.945 12.109 1 94.56 145 VAL A N 1
ATOM 1182 C CA . VAL A 1 145 ? -9.672 9.922 13.195 1 94.56 145 VAL A CA 1
ATOM 1183 C C . VAL A 1 145 ? -8.344 10.672 13.164 1 94.56 145 VAL A C 1
ATOM 1185 O O . VAL A 1 145 ? -8.312 11.898 13.273 1 94.56 145 VAL A O 1
ATOM 1188 N N . ALA A 1 146 ? -7.289 9.953 12.984 1 94.44 146 ALA A N 1
ATOM 1189 C CA . ALA A 1 146 ? -5.961 10.555 12.93 1 94.44 146 ALA A CA 1
ATOM 1190 C C . ALA A 1 146 ? -5.84 11.531 11.766 1 94.44 146 ALA A C 1
ATOM 1192 O O . ALA A 1 146 ? -5.266 12.609 11.906 1 94.44 146 ALA A O 1
ATOM 1193 N N . ASN A 1 147 ? -6.414 11.117 10.664 1 92.62 147 ASN A N 1
ATOM 1194 C CA . ASN A 1 147 ? -6.352 11.961 9.469 1 9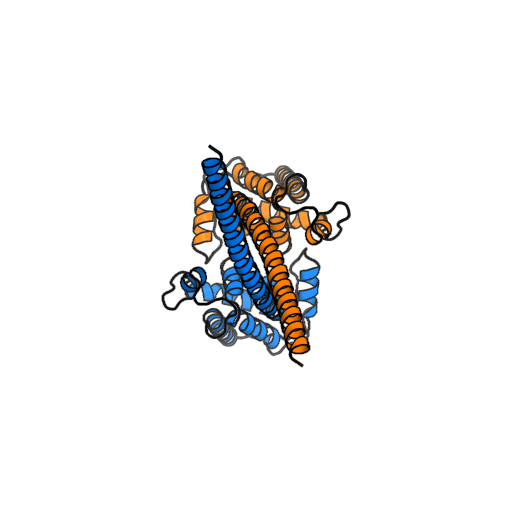2.62 147 ASN A CA 1
ATOM 1195 C C . ASN A 1 147 ? -7.207 13.211 9.625 1 92.62 147 ASN A C 1
ATOM 1197 O O . ASN A 1 147 ? -6.859 14.273 9.102 1 92.62 147 ASN A O 1
ATOM 1201 N N . SER A 1 148 ? -8.266 13.055 10.273 1 92.12 148 SER A N 1
ATOM 1202 C CA . SER A 1 148 ? -9.102 14.219 10.555 1 92.12 148 SER A CA 1
ATOM 1203 C C . SER A 1 148 ? -8.375 15.219 11.445 1 92.12 148 SER A C 1
ATOM 1205 O O . SER A 1 148 ? -8.438 16.438 11.203 1 92.12 148 SER A O 1
ATOM 1207 N N . ASN A 1 149 ? -7.723 14.734 12.453 1 89.75 149 ASN A N 1
ATOM 1208 C CA . ASN A 1 149 ? -6.941 15.594 13.336 1 89.75 149 ASN A CA 1
ATOM 1209 C C . ASN A 1 149 ? -5.789 16.266 12.594 1 89.75 149 ASN A C 1
ATOM 1211 O O . ASN A 1 149 ? -5.5 17.438 12.812 1 89.75 149 ASN A O 1
ATOM 1215 N N . LYS A 1 150 ? -5.18 15.492 11.812 1 91 150 LYS A N 1
ATOM 1216 C CA . LYS A 1 150 ? -4.082 16.016 11.008 1 91 150 LYS A CA 1
ATOM 1217 C C . LYS A 1 150 ? -4.566 17.141 10.086 1 91 150 LYS A C 1
ATOM 1219 O O . LYS A 1 150 ? -3.881 18.156 9.914 1 91 150 LYS A O 1
ATOM 1224 N N . ALA A 1 151 ? -5.695 16.953 9.508 1 90.94 151 ALA A N 1
ATOM 1225 C CA . ALA A 1 151 ? -6.266 17.953 8.609 1 90.94 151 ALA A CA 1
ATOM 1226 C C . ALA A 1 151 ? -6.488 19.281 9.344 1 90.94 151 ALA A C 1
ATOM 1228 O O . ALA A 1 151 ? -6.254 20.344 8.781 1 90.94 151 ALA A O 1
ATOM 1229 N N . VAL A 1 152 ? -6.938 19.219 10.547 1 89.12 152 VAL A N 1
ATOM 1230 C CA . VAL A 1 152 ? -7.148 20.406 11.359 1 89.12 152 VAL A CA 1
ATOM 1231 C C . VAL A 1 152 ? -5.816 21.109 11.617 1 89.12 152 VAL A C 1
ATOM 1233 O O . VAL A 1 152 ? -5.719 22.328 11.5 1 89.12 152 VAL A O 1
ATOM 1236 N N . ARG A 1 153 ? -4.871 20.359 11.906 1 90.06 153 ARG A N 1
ATOM 1237 C CA . ARG A 1 153 ? -3.547 20.906 12.172 1 90.06 153 ARG A CA 1
ATOM 1238 C C . ARG A 1 153 ? -2.975 21.594 10.93 1 90.06 153 ARG A C 1
ATOM 1240 O O . ARG A 1 153 ? -2.342 22.641 11.031 1 90.06 153 ARG A O 1
ATOM 1247 N N . ILE A 1 154 ? -3.146 20.969 9.875 1 91.69 154 ILE A N 1
ATOM 1248 C CA . ILE A 1 154 ? -2.654 21.531 8.625 1 91.69 154 ILE A CA 1
ATOM 1249 C C . ILE A 1 154 ? -3.367 22.844 8.336 1 91.69 154 ILE A C 1
ATOM 1251 O O . ILE A 1 154 ? -2.732 23.828 7.945 1 91.69 154 ILE A O 1
ATOM 1255 N N . ARG A 1 155 ? -4.633 22.859 8.523 1 91.69 155 ARG A N 1
ATOM 1256 C CA . ARG A 1 155 ? -5.391 24.094 8.32 1 91.69 155 ARG A CA 1
ATOM 1257 C C . ARG A 1 155 ? -4.891 25.188 9.242 1 91.69 155 ARG A C 1
ATOM 1259 O O . ARG A 1 155 ? -4.758 26.344 8.828 1 91.69 155 ARG A O 1
ATOM 1266 N N . ASN A 1 156 ? -4.637 24.828 10.406 1 89.56 156 ASN A N 1
ATOM 1267 C CA . ASN A 1 156 ? -4.09 25.781 11.359 1 89.56 156 ASN A CA 1
ATOM 1268 C C . ASN A 1 156 ? -2.707 26.266 10.938 1 89.56 156 ASN A C 1
ATOM 1270 O O . ASN A 1 156 ? -2.363 27.438 11.141 1 89.56 156 ASN A O 1
ATOM 1274 N N . GLY A 1 157 ? -1.982 25.375 10.414 1 89.5 157 GLY A N 1
ATOM 1275 C CA . GLY A 1 157 ? -0.671 25.75 9.906 1 89.5 157 GLY A CA 1
ATOM 1276 C C . GLY A 1 157 ? -0.731 26.75 8.773 1 89.5 157 GLY A C 1
ATOM 1277 O O . GLY A 1 157 ? 0.08 27.672 8.719 1 89.5 157 GLY A O 1
ATOM 1278 N N . VAL A 1 158 ? -1.653 26.531 7.949 1 89.88 158 VAL A N 1
ATOM 1279 C CA . VAL A 1 158 ? -1.833 27.453 6.832 1 89.88 158 VAL A CA 1
ATOM 1280 C C . VAL A 1 158 ? -2.232 28.828 7.352 1 89.88 158 VAL A C 1
ATOM 1282 O O . VAL A 1 158 ? -1.727 29.844 6.879 1 89.88 158 VAL A O 1
ATOM 1285 N N . GLU A 1 159 ? -3.105 28.828 8.25 1 87 159 GLU A N 1
ATOM 1286 C CA . GLU A 1 159 ? -3.525 30.078 8.859 1 87 159 GLU A CA 1
ATOM 1287 C C . GLU A 1 159 ? -2.359 30.781 9.555 1 87 159 GLU A C 1
ATOM 1289 O O . GLU A 1 159 ? -2.234 32 9.5 1 87 159 GLU A O 1
ATOM 1294 N N . PHE A 1 160 ? -1.579 30.031 10.172 1 85.94 160 PHE A N 1
ATOM 1295 C CA . PHE A 1 160 ? -0.397 30.562 10.844 1 85.94 160 PHE A CA 1
ATOM 1296 C C . PHE A 1 160 ? 0.558 31.203 9.844 1 85.94 160 PHE A C 1
ATOM 1298 O O . PHE A 1 160 ? 1.083 32.281 10.094 1 85.94 160 PHE A O 1
ATOM 1305 N N . GLU A 1 161 ? 0.782 30.516 8.805 1 84.12 161 GLU A N 1
ATOM 1306 C CA . GLU A 1 161 ? 1.674 31.016 7.766 1 84.12 161 GLU A CA 1
ATOM 1307 C C . GLU A 1 161 ? 1.152 32.344 7.184 1 84.12 161 GLU A C 1
ATOM 1309 O O . GLU A 1 161 ? 1.933 33.25 6.887 1 84.12 161 GLU A O 1
ATOM 1314 N N . LYS A 1 162 ? -0.123 32.406 7.039 1 85.44 162 LYS A N 1
ATOM 1315 C CA . LYS A 1 162 ? -0.73 33.625 6.504 1 85.44 162 LYS A CA 1
ATOM 1316 C C . LYS A 1 162 ? -0.557 34.812 7.473 1 85.44 162 LYS A C 1
ATOM 1318 O O . LYS A 1 162 ? -0.28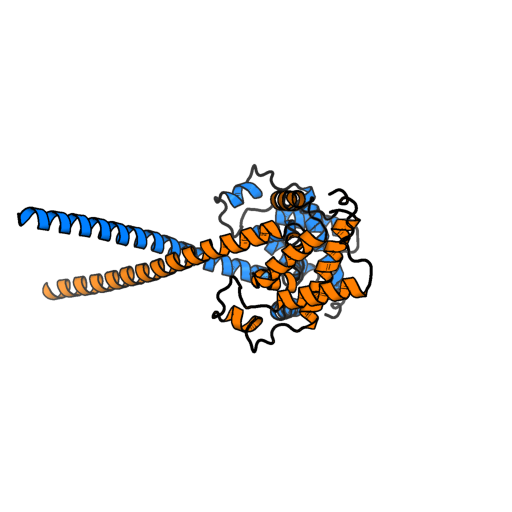 35.938 7.051 1 85.44 162 LYS A O 1
ATOM 1323 N N . ARG A 1 163 ? -0.689 34.5 8.633 1 83.88 163 ARG A N 1
ATOM 1324 C CA . ARG A 1 163 ? -0.568 35.531 9.648 1 83.88 163 ARG A CA 1
ATOM 1325 C C . ARG A 1 163 ? 0.883 35.969 9.805 1 83.88 163 ARG A C 1
ATOM 1327 O O . ARG A 1 163 ? 1.159 37.156 10.047 1 83.88 163 ARG A O 1
ATOM 1334 N N . ALA A 1 164 ? 1.727 35.031 9.688 1 78.75 164 ALA A N 1
ATOM 1335 C CA . ALA A 1 164 ? 3.146 35.344 9.805 1 78.75 164 ALA A CA 1
ATOM 1336 C C . ALA A 1 164 ? 3.633 36.125 8.586 1 78.75 164 ALA A C 1
ATOM 1338 O O . ALA A 1 164 ? 4.469 37.031 8.711 1 78.75 164 ALA A O 1
ATOM 1339 N N . SER A 1 165 ? 3.146 35.75 7.488 1 77 165 SER A N 1
ATOM 1340 C CA . SER A 1 165 ? 3.514 36.469 6.277 1 77 165 SER A CA 1
ATOM 1341 C C . SER A 1 165 ? 2.877 37.844 6.25 1 77 165 SER A C 1
ATOM 1343 O O . SER A 1 165 ? 3.484 38.812 5.77 1 77 165 SER A O 1
ATOM 1345 N N . GLY A 1 166 ? 1.59 37.875 6.625 1 67.88 166 GLY A N 1
ATOM 1346 C CA . GLY A 1 166 ? 0.939 39.156 6.715 1 67.88 166 GLY A CA 1
ATOM 1347 C C . GLY A 1 166 ? 1.577 40.094 7.738 1 67.88 166 GLY A C 1
ATOM 1348 O O . GLY A 1 166 ? 1.683 41.281 7.52 1 67.88 166 GLY A O 1
ATOM 1349 N N . ALA A 1 167 ? 2.016 39.531 8.852 1 62.88 167 ALA A N 1
ATOM 1350 C CA . ALA A 1 167 ? 2.705 40.312 9.867 1 62.88 167 ALA A CA 1
ATOM 1351 C C . ALA A 1 167 ? 4.059 40.812 9.367 1 62.88 167 ALA A C 1
ATOM 1353 O O . ALA A 1 167 ? 4.477 41.938 9.672 1 62.88 167 ALA A O 1
ATOM 1354 N N . SER A 1 168 ? 4.656 39.969 8.602 1 62.28 168 SER A N 1
ATOM 1355 C CA . SER A 1 168 ? 5.945 40.375 8.047 1 62.28 168 SER A CA 1
ATOM 1356 C C . SER A 1 168 ? 5.785 41.469 7.012 1 62.28 168 SER A C 1
ATOM 1358 O O . SER A 1 168 ? 6.605 42.375 6.949 1 62.28 168 SER A O 1
ATOM 1360 N N . ASN A 1 169 ? 4.695 41.344 6.262 1 64.06 169 ASN A N 1
ATOM 1361 C CA . ASN A 1 169 ? 4.418 42.375 5.289 1 64.06 169 ASN A CA 1
ATOM 1362 C C . ASN A 1 169 ? 4.012 43.688 5.973 1 64.06 169 ASN A C 1
ATOM 1364 O O . ASN A 1 169 ? 4.363 44.781 5.508 1 64.06 169 ASN A O 1
ATOM 1368 N N . LEU A 1 170 ? 3.301 43.594 7.039 1 58.16 170 LEU A N 1
ATOM 1369 C CA . LEU A 1 170 ? 2.908 44.781 7.801 1 58.16 170 LEU A CA 1
ATOM 1370 C C . LEU A 1 170 ? 4.117 45.406 8.484 1 58.16 170 LEU A C 1
ATOM 1372 O O . LEU A 1 170 ? 4.242 46.656 8.516 1 58.16 170 LEU A O 1
ATOM 1376 N N . LYS A 1 171 ? 5.031 44.688 8.977 1 62.44 171 LYS A N 1
ATOM 1377 C CA . LYS A 1 171 ? 6.246 45.219 9.602 1 62.44 171 LYS A CA 1
ATOM 1378 C C . LYS A 1 171 ? 7.152 45.875 8.562 1 62.44 171 LYS A C 1
ATOM 1380 O O . LYS A 1 171 ? 7.73 46.938 8.82 1 62.44 171 LYS A O 1
ATOM 1385 N N . ARG A 1 172 ? 7.207 45.406 7.5 1 65.38 172 ARG A N 1
ATOM 1386 C CA . ARG A 1 172 ? 8.008 46 6.438 1 65.38 172 ARG A CA 1
ATOM 1387 C C . ARG A 1 172 ? 7.41 47.344 5.992 1 65.38 172 ARG A C 1
ATOM 1389 O O . ARG A 1 172 ? 8.141 48.312 5.75 1 65.38 172 ARG A O 1
ATOM 1396 N N . GLY A 1 173 ? 6.152 47.312 5.895 1 59.53 173 GLY A N 1
ATOM 1397 C CA . GLY A 1 173 ? 5.477 48.562 5.547 1 59.53 173 GLY A CA 1
ATOM 1398 C C . GLY A 1 173 ? 5.633 49.625 6.598 1 59.53 173 GLY A C 1
ATOM 1399 O O . GLY A 1 173 ? 5.859 50.812 6.27 1 59.53 173 GLY A O 1
ATOM 1400 N N . ARG A 1 174 ? 5.57 49.312 7.852 1 65.81 174 ARG A N 1
ATOM 1401 C CA . ARG A 1 174 ? 5.723 50.281 8.938 1 65.81 174 ARG A CA 1
ATOM 1402 C C . ARG A 1 174 ? 7.152 50.812 9.008 1 65.81 174 ARG A C 1
ATOM 1404 O O . ARG A 1 174 ? 7.371 52 9.242 1 65.81 174 ARG A O 1
ATOM 1411 N N . ASP A 1 175 ? 8.094 49.969 8.891 1 65.56 175 ASP A N 1
ATOM 1412 C CA . ASP A 1 175 ? 9.492 50.375 8.898 1 65.56 175 ASP A CA 1
ATOM 1413 C C . ASP A 1 175 ? 9.797 51.281 7.711 1 65.56 175 ASP A C 1
ATOM 1415 O O . ASP A 1 175 ? 10.539 52.25 7.848 1 65.56 175 ASP A O 1
ATOM 1419 N N . ASP A 1 176 ? 9.273 51.031 6.652 1 67.19 176 ASP A N 1
ATOM 1420 C CA . ASP A 1 176 ? 9.422 51.875 5.484 1 67.19 176 ASP A CA 1
ATOM 1421 C C . ASP A 1 176 ? 8.758 53.25 5.715 1 67.19 176 ASP A C 1
ATOM 1423 O O . ASP A 1 176 ? 9.281 54.281 5.281 1 67.19 176 ASP A O 1
ATOM 1427 N N . ASP A 1 177 ? 7.766 53.312 6.391 1 66.81 177 ASP A N 1
ATOM 1428 C CA . ASP A 1 177 ? 7.086 54.562 6.711 1 66.81 177 ASP A CA 1
ATOM 1429 C C . ASP A 1 177 ? 7.895 55.375 7.715 1 66.81 177 ASP A C 1
ATOM 1431 O O . ASP A 1 177 ? 7.961 56.625 7.609 1 66.81 177 ASP A O 1
ATOM 1435 N N . GLN A 1 178 ? 8.523 54.844 8.68 1 63.16 178 GLN A N 1
ATOM 1436 C CA . GLN A 1 178 ? 9.336 55.531 9.672 1 63.16 178 GLN A CA 1
ATOM 1437 C C . GLN A 1 178 ? 10.609 56.094 9.039 1 63.16 178 GLN A C 1
ATOM 1439 O O . GLN A 1 178 ? 11.062 57.188 9.406 1 63.16 178 GLN A O 1
ATOM 1444 N N . GLU A 1 179 ? 11.117 55.469 8.211 1 64 179 GLU A N 1
ATOM 1445 C CA . GLU A 1 179 ? 12.289 55.969 7.508 1 64 179 GLU A CA 1
ATOM 1446 C C . GLU A 1 179 ? 11.93 57.125 6.605 1 64 179 GLU A C 1
ATOM 1448 O O . GLU A 1 179 ? 12.719 58.062 6.449 1 64 179 GLU A O 1
ATOM 1453 N N . SER A 1 180 ? 10.82 57.156 6.184 1 66 180 SER A N 1
ATOM 1454 C CA . SER A 1 180 ? 10.406 58.281 5.328 1 66 180 SER A CA 1
ATOM 1455 C C . SER A 1 180 ? 10.133 59.531 6.145 1 66 180 SER A C 1
ATOM 1457 O O . SER A 1 180 ? 10.289 60.625 5.648 1 66 180 SER A O 1
ATOM 1459 N N . ASP A 1 181 ? 9.812 59.438 7.332 1 60.66 181 ASP A N 1
ATOM 1460 C CA . ASP A 1 181 ? 9.531 60.594 8.156 1 60.66 181 ASP A CA 1
ATOM 1461 C C . ASP A 1 181 ? 10.82 61.188 8.711 1 60.66 181 ASP A C 1
ATOM 1463 O O . ASP A 1 181 ? 10.805 62.281 9.305 1 60.66 181 ASP A O 1
ATOM 1467 N N . GLN A 1 182 ? 11.859 60.469 8.75 1 52.72 182 GLN A N 1
ATOM 1468 C CA . GLN A 1 182 ? 13.109 61 9.312 1 52.72 182 GLN A CA 1
ATOM 1469 C C . GLN A 1 182 ? 13.906 61.75 8.25 1 52.72 182 GLN A C 1
ATOM 1471 O O . GLN A 1 182 ? 14.883 62.438 8.57 1 52.72 182 GLN A O 1
ATOM 1476 N N . ASP A 1 183 ? 13.406 61.719 7.047 1 43.56 183 ASP A N 1
ATOM 1477 C CA . ASP A 1 183 ? 14.047 62.656 6.117 1 43.56 183 ASP A CA 1
ATOM 1478 C C . ASP A 1 183 ? 13.234 63.938 5.973 1 43.56 183 ASP A C 1
ATOM 1480 O O . ASP A 1 183 ? 12.008 63.875 5.891 1 43.56 183 ASP A O 1
ATOM 1484 N N . TRP B 1 1 ? 1.102 -6.48 -22.344 1 54.91 1 TRP B N 1
ATOM 1485 C CA . TRP B 1 1 ? 1.937 -5.871 -23.375 1 54.91 1 TRP B CA 1
ATOM 1486 C C . TRP B 1 1 ? 2.729 -6.934 -24.141 1 54.91 1 TRP B C 1
ATOM 1488 O O . TRP B 1 1 ? 2.902 -8.055 -23.641 1 54.91 1 TRP B O 1
ATOM 1498 N N . ASN B 1 2 ? 2.859 -6.641 -25.469 1 61.28 2 ASN B N 1
ATOM 1499 C CA . ASN B 1 2 ? 3.576 -7.555 -26.344 1 61.28 2 ASN B CA 1
ATOM 1500 C C . ASN B 1 2 ? 5.012 -7.77 -25.875 1 61.28 2 ASN B C 1
ATOM 1502 O O . ASN B 1 2 ? 5.609 -6.883 -25.266 1 61.28 2 ASN B O 1
ATOM 1506 N N . PRO B 1 3 ? 5.402 -9.047 -25.984 1 63.94 3 PRO B N 1
ATOM 1507 C CA . PRO B 1 3 ? 6.789 -9.32 -25.594 1 63.94 3 PRO B CA 1
ATOM 1508 C C . PRO B 1 3 ? 7.785 -8.367 -26.266 1 63.94 3 PRO B C 1
ATOM 1510 O O . PRO B 1 3 ? 7.594 -7.973 -27.406 1 63.94 3 PRO B O 1
ATOM 1513 N N . PRO B 1 4 ? 8.609 -7.812 -25.359 1 63.75 4 PRO B N 1
ATOM 1514 C CA . PRO B 1 4 ? 9.594 -6.883 -25.906 1 63.75 4 PRO B CA 1
ATOM 1515 C C . PRO B 1 4 ? 10.453 -7.52 -27 1 63.75 4 PRO B C 1
ATOM 1517 O O . PRO B 1 4 ? 10.5 -8.75 -27.125 1 63.75 4 PRO B O 1
ATOM 1520 N N . SER B 1 5 ? 10.875 -6.75 -27.859 1 68.06 5 SER B N 1
ATOM 1521 C CA . SER B 1 5 ? 11.875 -7.125 -28.844 1 68.06 5 SER B CA 1
ATOM 1522 C C . SER B 1 5 ? 12.977 -7.98 -28.219 1 68.06 5 SER B C 1
ATOM 1524 O O . SER B 1 5 ? 13.148 -7.984 -27 1 68.06 5 SER B O 1
ATOM 1526 N N . PRO B 1 6 ? 13.555 -8.82 -29.031 1 77.94 6 PRO B N 1
ATOM 1527 C CA . PRO B 1 6 ? 14.664 -9.609 -28.5 1 77.94 6 PRO B CA 1
ATOM 1528 C C . PRO B 1 6 ? 15.617 -8.781 -27.641 1 77.94 6 PRO B C 1
ATOM 1530 O O . PRO B 1 6 ? 15.984 -7.668 -28.016 1 77.94 6 PRO B O 1
ATOM 1533 N N . ASP B 1 7 ? 15.82 -9.195 -26.469 1 90.69 7 ASP B N 1
ATOM 1534 C CA . ASP B 1 7 ? 16.625 -8.5 -25.469 1 90.69 7 ASP B CA 1
ATOM 1535 C C . ASP B 1 7 ? 17.75 -9.398 -24.953 1 90.69 7 ASP B C 1
ATOM 1537 O O . ASP B 1 7 ? 17.5 -10.328 -24.172 1 90.69 7 ASP B O 1
ATOM 1541 N N . SER B 1 8 ? 18.969 -9.125 -25.375 1 92.31 8 SER B N 1
ATOM 1542 C CA . SER B 1 8 ? 20.109 -9.961 -25.031 1 92.31 8 SER B CA 1
ATOM 1543 C C . SER B 1 8 ? 20.516 -9.781 -23.578 1 92.31 8 SER B C 1
ATOM 1545 O O . SER B 1 8 ? 21.344 -10.523 -23.062 1 92.31 8 SER B O 1
ATOM 1547 N N . THR B 1 9 ? 19.859 -8.828 -22.938 1 95.69 9 THR B N 1
ATOM 1548 C CA . THR B 1 9 ? 20.266 -8.531 -21.562 1 95.69 9 THR B CA 1
ATOM 1549 C C . THR B 1 9 ? 19.484 -9.391 -20.578 1 95.69 9 THR B C 1
ATOM 1551 O O . THR B 1 9 ? 19.766 -9.367 -19.375 1 95.69 9 THR B O 1
ATOM 1554 N N . ILE B 1 10 ? 18.625 -10.195 -21.016 1 97.12 10 ILE B N 1
ATOM 1555 C CA . ILE B 1 10 ? 17.891 -11.109 -20.156 1 97.12 10 ILE B CA 1
ATOM 1556 C C . ILE B 1 10 ? 18.812 -12.219 -19.656 1 97.12 10 ILE B C 1
ATOM 1558 O O . ILE B 1 10 ? 19.469 -12.898 -20.469 1 97.12 10 ILE B O 1
ATOM 1562 N N . PRO B 1 11 ? 18.875 -12.312 -18.359 1 97.69 11 PRO B N 1
ATOM 1563 C CA . PRO B 1 11 ? 19.75 -13.391 -17.875 1 97.69 11 PRO B CA 1
ATOM 1564 C C . PRO B 1 11 ? 19.266 -14.773 -18.297 1 97.69 11 PRO B C 1
ATOM 1566 O O . PRO B 1 11 ? 18.062 -15.062 -18.234 1 97.69 11 PRO B O 1
ATOM 1569 N N . GLU B 1 12 ? 20.203 -15.648 -18.609 1 94.94 12 GLU B N 1
ATOM 1570 C CA . GLU B 1 12 ? 19.844 -16.984 -19.109 1 94.94 12 GLU B CA 1
ATOM 1571 C C . GLU B 1 12 ? 20.438 -18.062 -18.203 1 94.94 12 GLU B C 1
ATOM 1573 O O . GLU B 1 12 ? 19.859 -19.156 -18.094 1 94.94 12 GLU B O 1
ATOM 1578 N N . THR B 1 13 ? 21.516 -17.75 -17.609 1 97.31 13 THR B N 1
ATOM 1579 C CA . THR B 1 13 ? 22.203 -18.766 -16.812 1 97.31 13 THR B CA 1
ATOM 1580 C C . THR B 1 13 ? 21.891 -18.562 -15.328 1 97.31 13 THR B C 1
ATOM 1582 O O . THR B 1 13 ? 21.516 -17.469 -14.906 1 97.31 13 THR B O 1
ATOM 1585 N N . LYS B 1 14 ? 22.094 -19.656 -14.602 1 97.62 14 LYS B N 1
ATOM 1586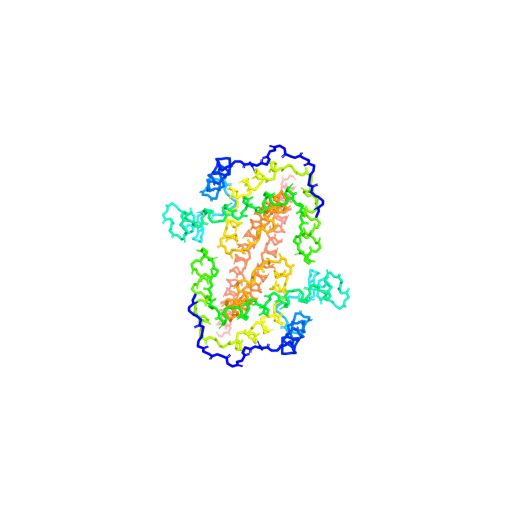 C CA . LYS B 1 14 ? 21.953 -19.609 -13.148 1 97.62 14 LYS B CA 1
ATOM 1587 C C . LYS B 1 14 ? 22.875 -18.578 -12.531 1 97.62 14 LYS B C 1
ATOM 1589 O O . LYS B 1 14 ? 22.5 -17.859 -11.602 1 97.62 14 LYS B O 1
ATOM 1594 N N . GLN B 1 15 ? 24.047 -18.516 -13.031 1 98.12 15 GLN B N 1
ATOM 1595 C CA . GLN B 1 15 ? 25.031 -17.594 -12.492 1 98.12 15 GLN B CA 1
ATOM 1596 C C . GLN B 1 15 ? 24.609 -16.141 -12.734 1 98.12 15 GLN B C 1
ATOM 1598 O O . GLN B 1 15 ? 24.734 -15.305 -11.844 1 98.12 15 GLN B O 1
ATOM 1603 N N . GLN B 1 16 ? 24.141 -15.859 -13.906 1 98.19 16 GLN B N 1
ATOM 1604 C CA . GLN B 1 16 ? 23.656 -14.516 -14.203 1 98.19 16 GLN B CA 1
ATOM 1605 C C . GLN B 1 16 ? 22.516 -14.117 -13.266 1 98.19 16 GLN B C 1
ATOM 1607 O O . GLN B 1 16 ? 22.484 -12.984 -12.773 1 98.19 16 GLN B O 1
ATOM 1612 N N . LYS B 1 17 ? 21.609 -15.016 -13.047 1 98.5 17 LYS B N 1
ATOM 1613 C CA . LYS B 1 17 ? 20.484 -14.758 -12.141 1 98.5 17 LYS B CA 1
ATOM 1614 C C . LYS B 1 17 ? 20.984 -14.516 -10.719 1 98.5 17 LYS B C 1
ATOM 1616 O O . LYS B 1 17 ? 20.531 -13.578 -10.055 1 98.5 17 LYS B O 1
ATOM 1621 N N . LYS B 1 18 ? 21.922 -15.32 -10.273 1 98.38 18 LYS B N 1
ATOM 1622 C CA . LYS B 1 18 ? 22.484 -15.156 -8.938 1 98.38 18 LYS B CA 1
ATOM 1623 C C . LYS B 1 18 ? 23.172 -13.805 -8.789 1 98.38 18 LYS B C 1
ATOM 1625 O O . LYS B 1 18 ? 23.141 -13.188 -7.727 1 98.38 18 LYS B O 1
ATOM 1630 N N . ASP B 1 19 ? 23.781 -13.336 -9.789 1 98.56 19 ASP B N 1
ATOM 1631 C CA . ASP B 1 19 ? 24.438 -12.031 -9.773 1 98.56 19 ASP B CA 1
ATOM 1632 C C . ASP B 1 19 ? 23.422 -10.906 -9.578 1 98.56 19 ASP B C 1
ATOM 1634 O O . ASP B 1 19 ? 23.672 -9.969 -8.82 1 98.56 19 ASP B O 1
ATOM 1638 N N . TRP B 1 20 ? 22.344 -11.008 -10.289 1 98.81 20 TRP B N 1
ATOM 1639 C CA . TRP B 1 20 ? 21.281 -10.008 -10.117 1 98.81 20 TRP B CA 1
ATOM 1640 C C . TRP B 1 20 ? 20.688 -10.086 -8.719 1 98.81 20 TRP B C 1
ATOM 1642 O O . TRP B 1 20 ? 20.375 -9.055 -8.117 1 98.81 20 TRP B O 1
ATOM 1652 N N . ILE B 1 21 ? 20.562 -11.297 -8.227 1 98.88 21 ILE B N 1
ATOM 1653 C CA . ILE B 1 21 ? 20.047 -11.477 -6.875 1 98.88 21 ILE B CA 1
ATOM 1654 C C . ILE B 1 21 ? 20.938 -10.758 -5.871 1 98.88 21 ILE B C 1
ATOM 1656 O O . ILE B 1 21 ? 20.453 -10.031 -4.996 1 98.88 21 ILE B O 1
ATOM 1660 N N . LYS B 1 22 ? 22.188 -10.898 -6.012 1 98.81 22 LYS B N 1
ATOM 1661 C CA . LYS B 1 22 ? 23.156 -10.234 -5.133 1 98.81 22 LYS B CA 1
ATOM 1662 C C . LYS B 1 22 ? 23.016 -8.719 -5.215 1 98.81 22 LYS B C 1
ATOM 1664 O O . LYS B 1 22 ? 23.047 -8.031 -4.191 1 98.81 22 LYS B O 1
ATOM 1669 N N . ARG B 1 23 ? 22.859 -8.211 -6.359 1 98.88 23 ARG B N 1
ATOM 1670 C CA . ARG B 1 23 ? 22.734 -6.77 -6.555 1 98.88 23 ARG B CA 1
ATOM 1671 C C . ARG B 1 23 ? 21.422 -6.258 -5.969 1 98.88 23 ARG B C 1
ATOM 1673 O O . ARG B 1 23 ? 21.375 -5.176 -5.375 1 98.88 23 ARG B O 1
ATOM 1680 N N . LEU B 1 24 ? 20.375 -7.047 -6.168 1 98.94 24 LEU B N 1
ATOM 1681 C CA . LEU B 1 24 ? 19.078 -6.672 -5.613 1 98.94 24 LEU B CA 1
ATOM 1682 C C . LEU B 1 24 ? 19.125 -6.645 -4.09 1 98.94 24 LEU B C 1
ATOM 1684 O O . LEU B 1 24 ? 18.672 -5.684 -3.465 1 98.94 24 LEU B O 1
ATOM 1688 N N . ILE B 1 25 ? 19.719 -7.684 -3.502 1 98.88 25 ILE B N 1
ATOM 1689 C CA . ILE B 1 25 ? 19.828 -7.742 -2.049 1 98.88 25 ILE B CA 1
ATOM 1690 C C . ILE B 1 25 ? 20.656 -6.562 -1.545 1 98.88 25 ILE B C 1
ATOM 1692 O O . ILE B 1 25 ? 20.297 -5.91 -0.566 1 98.88 25 ILE B O 1
ATOM 1696 N N . ALA B 1 26 ? 21.719 -6.273 -2.229 1 98.75 26 ALA B N 1
ATOM 1697 C CA . ALA B 1 26 ? 22.562 -5.145 -1.857 1 98.75 26 ALA B CA 1
ATOM 1698 C C . ALA B 1 26 ? 21.797 -3.83 -1.926 1 98.75 26 ALA B C 1
ATOM 1700 O O . ALA B 1 26 ? 21.953 -2.967 -1.06 1 98.75 26 ALA B O 1
ATOM 1701 N N . ALA B 1 27 ? 21.016 -3.674 -2.93 1 98.81 27 ALA B N 1
ATOM 1702 C CA . ALA B 1 27 ? 20.219 -2.457 -3.09 1 98.81 27 ALA B CA 1
ATOM 1703 C C . ALA B 1 27 ? 19.203 -2.309 -1.959 1 98.81 27 ALA B C 1
ATOM 1705 O O . ALA B 1 27 ? 19.016 -1.212 -1.432 1 98.81 27 ALA B O 1
ATOM 1706 N N . ILE B 1 28 ? 18.531 -3.375 -1.58 1 98.69 28 ILE B N 1
ATOM 1707 C CA . ILE B 1 28 ? 17.547 -3.361 -0.5 1 98.69 28 ILE B CA 1
ATOM 1708 C C . ILE B 1 28 ? 18.234 -2.967 0.809 1 98.69 28 ILE B C 1
ATOM 1710 O O . ILE B 1 28 ? 17.688 -2.176 1.584 1 98.69 28 ILE B O 1
ATOM 1714 N N . LYS B 1 29 ? 19.438 -3.375 1.001 1 97.69 29 LYS B N 1
ATOM 1715 C CA . LYS B 1 29 ? 20.141 -3.174 2.268 1 97.69 29 LYS B CA 1
ATOM 1716 C C . LYS B 1 29 ? 20.797 -1.798 2.32 1 97.69 29 LYS B C 1
ATOM 1718 O O . LYS B 1 29 ? 21.188 -1.333 3.393 1 97.69 29 LYS B O 1
ATOM 1723 N N . ASP B 1 30 ? 20.953 -1.159 1.222 1 97.5 30 ASP B N 1
ATOM 1724 C CA . ASP B 1 30 ? 21.641 0.121 1.148 1 97.5 30 ASP B CA 1
ATOM 1725 C C . ASP B 1 30 ? 20.812 1.238 1.766 1 97.5 30 ASP B C 1
ATOM 1727 O O . ASP B 1 30 ? 19.703 1.526 1.297 1 97.5 30 ASP B O 1
ATOM 1731 N N . THR B 1 31 ? 21.344 1.874 2.766 1 97 31 THR B N 1
ATOM 1732 C CA . THR B 1 31 ? 20.594 2.939 3.439 1 97 31 THR B CA 1
ATOM 1733 C C . THR B 1 31 ? 21.344 4.266 3.328 1 97 31 THR B C 1
ATOM 1735 O O . THR B 1 31 ? 21.078 5.199 4.09 1 97 31 THR B O 1
ATOM 1738 N N . THR B 1 32 ? 22.25 4.43 2.451 1 95.94 32 THR B N 1
ATOM 1739 C CA . THR B 1 32 ? 23.156 5.578 2.355 1 95.94 32 THR B CA 1
ATOM 1740 C C . THR B 1 32 ? 22.406 6.809 1.851 1 95.94 32 THR B C 1
ATOM 1742 O O . THR B 1 32 ? 22.594 7.914 2.361 1 95.94 32 THR B O 1
ATOM 1745 N N . ASP B 1 33 ? 21.625 6.738 0.828 1 95.44 33 ASP B N 1
ATOM 1746 C CA . ASP B 1 33 ? 20.938 7.867 0.203 1 95.44 33 ASP B CA 1
ATOM 1747 C C . ASP B 1 33 ? 19.453 7.582 0.037 1 95.44 33 ASP B C 1
ATOM 1749 O O . ASP B 1 33 ? 18.938 7.598 -1.081 1 95.44 33 ASP B O 1
ATOM 1753 N N . VAL B 1 34 ? 18.859 7.441 1.217 1 97.31 34 VAL B N 1
ATOM 1754 C CA . VAL B 1 34 ? 17.438 7.098 1.174 1 97.31 34 VAL B CA 1
ATOM 1755 C C . VAL B 1 34 ? 16.594 8.359 1.344 1 97.31 34 VAL B C 1
ATOM 1757 O O . VAL B 1 34 ? 17.078 9.375 1.858 1 97.31 34 VAL B O 1
ATOM 1760 N N . ARG B 1 35 ? 15.398 8.234 0.961 1 96.38 35 ARG B N 1
ATOM 1761 C CA . ARG B 1 35 ? 14.492 9.383 0.951 1 96.38 35 ARG B CA 1
ATOM 1762 C C . ARG B 1 35 ? 13.82 9.555 2.309 1 96.38 35 ARG B C 1
ATOM 1764 O O . ARG B 1 35 ? 13.352 10.648 2.637 1 96.38 35 ARG B O 1
ATOM 1771 N N . GLU B 1 36 ? 13.773 8.531 3.084 1 95.44 36 GLU B N 1
ATOM 1772 C CA . GLU B 1 36 ? 13.125 8.57 4.395 1 95.44 36 GLU B CA 1
ATOM 1773 C C . GLU B 1 36 ? 14.023 9.25 5.426 1 95.44 36 GLU B C 1
ATOM 1775 O O . GLU B 1 36 ? 15.234 9.344 5.242 1 95.44 36 GLU B O 1
ATOM 1780 N N . ARG B 1 37 ? 13.352 9.75 6.469 1 93.19 37 ARG B N 1
ATOM 1781 C CA . ARG B 1 37 ? 14.094 10.242 7.629 1 93.19 37 ARG B CA 1
ATOM 1782 C C . ARG B 1 37 ? 14.773 9.086 8.359 1 93.19 37 ARG B C 1
ATOM 1784 O O . ARG B 1 37 ? 14.117 8.305 9.047 1 93.19 37 ARG B O 1
ATOM 1791 N N . THR B 1 38 ? 16.062 9.047 8.43 1 95 38 THR B N 1
ATOM 1792 C CA . THR B 1 38 ? 16.828 7.895 8.891 1 95 38 THR B CA 1
ATOM 1793 C C . THR B 1 38 ? 16.938 7.895 10.414 1 95 38 THR B C 1
ATOM 1795 O O . THR B 1 38 ? 17.375 6.91 11.016 1 95 38 THR B O 1
ATOM 1798 N N . THR B 1 39 ? 16.484 8.984 11.039 1 93.5 39 THR B N 1
ATOM 1799 C CA . THR B 1 39 ? 16.594 9.07 12.492 1 93.5 39 THR B CA 1
ATOM 1800 C C . THR B 1 39 ? 15.266 8.688 13.148 1 93.5 39 THR B C 1
ATOM 1802 O O . THR B 1 39 ? 15.18 8.609 14.375 1 93.5 39 THR B O 1
ATOM 1805 N N . SER B 1 40 ? 14.297 8.531 12.289 1 93 40 SER B N 1
ATOM 1806 C CA . SER B 1 40 ? 12.992 8.188 12.852 1 93 40 SER B CA 1
ATOM 1807 C C . SER B 1 40 ? 13.016 6.797 13.477 1 93 40 SER B C 1
ATOM 1809 O O . SER B 1 40 ? 13.727 5.906 13.008 1 93 40 SER B O 1
ATOM 1811 N N . LYS B 1 41 ? 12.164 6.633 14.453 1 94.31 41 LYS B N 1
ATOM 1812 C CA . LYS B 1 41 ? 12.109 5.363 15.172 1 94.31 41 LYS B CA 1
ATOM 1813 C C . LYS B 1 41 ? 11.703 4.223 14.25 1 94.31 41 LYS B C 1
ATOM 1815 O O . LYS B 1 41 ? 12.344 3.172 14.227 1 94.31 41 LYS B O 1
ATOM 1820 N N . PRO B 1 42 ? 10.641 4.406 13.484 1 93.12 42 PRO B N 1
ATOM 1821 C CA . PRO B 1 42 ? 10.281 3.312 12.586 1 93.12 42 PRO B CA 1
ATOM 1822 C C . PRO B 1 42 ? 11.406 2.947 11.617 1 93.12 42 PRO B C 1
ATOM 1824 O O . PRO B 1 42 ? 11.625 1.766 11.344 1 93.12 42 PRO B O 1
ATOM 1827 N N . PHE B 1 43 ? 12.125 3.859 11.133 1 96.75 43 PHE B N 1
ATOM 1828 C CA . PHE B 1 43 ? 13.234 3.574 10.227 1 96.75 43 PHE B CA 1
ATOM 1829 C C . PHE B 1 43 ? 14.336 2.809 10.945 1 96.75 43 PHE B C 1
ATOM 1831 O O . PHE B 1 43 ? 14.828 1.795 10.445 1 96.75 43 PHE B O 1
ATOM 1838 N N . LEU B 1 44 ? 14.672 3.256 12.094 1 96.62 44 LEU B N 1
ATOM 1839 C CA . LEU B 1 44 ? 15.766 2.654 12.859 1 96.62 44 LEU B CA 1
ATOM 1840 C C . LEU B 1 44 ? 15.43 1.22 13.25 1 96.62 44 LEU B C 1
ATOM 1842 O O . LEU B 1 44 ? 16.312 0.356 13.273 1 96.62 44 LEU B O 1
ATOM 1846 N N . ASN B 1 45 ? 14.234 0.984 13.492 1 95.44 45 ASN B N 1
ATOM 1847 C CA . ASN B 1 45 ? 13.789 -0.35 13.875 1 95.44 45 ASN B CA 1
ATOM 1848 C C . ASN B 1 45 ? 13.93 -1.341 12.727 1 95.44 45 ASN B C 1
ATOM 1850 O O . ASN B 1 45 ? 14.195 -2.523 12.945 1 95.44 45 ASN B O 1
ATOM 1854 N N . ARG B 1 46 ? 13.805 -0.862 11.562 1 96.81 46 ARG B N 1
ATOM 1855 C CA . ARG B 1 46 ? 13.758 -1.764 10.414 1 96.81 46 ARG B CA 1
ATOM 1856 C C . ARG B 1 46 ? 15.062 -1.737 9.633 1 96.81 46 ARG B C 1
ATOM 1858 O O . ARG B 1 46 ? 15.492 -2.758 9.094 1 96.81 46 ARG B O 1
ATOM 1865 N N . TRP B 1 47 ? 15.656 -0.59 9.609 1 97.44 47 TRP B N 1
ATOM 1866 C CA . TRP B 1 47 ? 16.766 -0.409 8.664 1 97.44 47 TRP B CA 1
ATOM 1867 C C . TRP B 1 47 ? 18 0.112 9.383 1 97.44 47 TRP B C 1
ATOM 1869 O O . TRP B 1 47 ? 19.047 0.311 8.758 1 97.44 47 TRP B O 1
ATOM 1879 N N . GLY B 1 48 ? 17.922 0.329 10.641 1 95.75 48 GLY B N 1
ATOM 1880 C CA . GLY B 1 48 ? 19.047 0.833 11.391 1 95.75 48 GLY B CA 1
ATOM 1881 C C . GLY B 1 48 ? 20.172 -0.179 11.531 1 95.75 48 GLY B C 1
ATOM 1882 O O . GLY B 1 48 ? 20.016 -1.341 11.148 1 95.75 48 GLY B O 1
ATOM 1883 N N . PRO B 1 49 ? 21.344 0.242 11.984 1 91.94 49 PRO B N 1
ATOM 1884 C CA . PRO B 1 49 ? 22.531 -0.619 12.094 1 91.94 49 PRO B CA 1
ATOM 1885 C C . PRO B 1 49 ? 22.281 -1.847 12.969 1 91.94 49 PRO B C 1
ATOM 1887 O O . PRO B 1 49 ? 22.844 -2.916 12.711 1 91.94 49 PRO B O 1
ATOM 1890 N N . ASN B 1 50 ? 21.422 -1.765 13.938 1 91 50 ASN B N 1
ATOM 1891 C CA . ASN B 1 50 ? 21.172 -2.877 14.852 1 91 50 ASN B CA 1
ATOM 1892 C C . ASN B 1 50 ? 19.781 -3.48 14.641 1 91 50 ASN B C 1
ATOM 1894 O O . ASN B 1 50 ? 19.281 -4.199 15.5 1 91 50 ASN B O 1
ATOM 1898 N N . ALA B 1 51 ? 19.297 -3.129 13.477 1 94.31 51 ALA B N 1
ATOM 1899 C CA . ALA B 1 51 ? 17.938 -3.613 13.234 1 94.31 51 ALA B CA 1
ATOM 1900 C C . ALA B 1 51 ? 17.938 -5.113 12.961 1 94.31 51 ALA B C 1
ATOM 1902 O O . ALA B 1 51 ? 18.828 -5.633 12.289 1 94.31 51 ALA B O 1
ATOM 1903 N N . SER B 1 52 ? 16.953 -5.863 13.484 1 94.25 52 SER B N 1
ATOM 1904 C CA . SER B 1 52 ? 16.766 -7.297 13.266 1 94.25 52 SER B CA 1
ATOM 1905 C C . SER B 1 52 ? 15.344 -7.605 12.805 1 94.25 52 SER B C 1
ATOM 1907 O O . SER B 1 52 ? 14.875 -8.742 12.938 1 94.25 52 SER B O 1
ATOM 1909 N N . PHE B 1 53 ? 14.711 -6.59 12.375 1 96.62 53 PHE B N 1
ATOM 1910 C CA . PHE B 1 53 ? 13.32 -6.75 11.961 1 96.62 53 PHE B CA 1
ATOM 1911 C C . PHE B 1 53 ? 13.211 -7.664 10.75 1 96.62 53 PHE B C 1
ATOM 1913 O O . PHE B 1 53 ? 12.273 -8.469 10.656 1 96.62 53 PHE B O 1
ATOM 1920 N N . TYR B 1 54 ? 14.07 -7.488 9.852 1 97.12 54 TYR B N 1
ATOM 1921 C CA . TYR B 1 54 ? 14.156 -8.336 8.672 1 97.12 54 TYR B CA 1
ATOM 1922 C C . TYR B 1 54 ? 15.438 -9.156 8.68 1 97.12 54 TYR B C 1
ATOM 1924 O O . TYR B 1 54 ? 16.438 -8.758 9.289 1 97.12 54 TYR B O 1
ATOM 1932 N N . GLU B 1 55 ? 15.352 -10.273 8 1 95.81 55 GLU B N 1
ATOM 1933 C CA . GLU B 1 55 ? 16.5 -11.156 7.832 1 95.81 55 GLU B CA 1
ATOM 1934 C C . GLU B 1 55 ? 16.922 -11.234 6.367 1 95.81 55 GLU B C 1
ATOM 1936 O O . GLU B 1 55 ? 16.156 -10.883 5.473 1 95.81 55 GLU B O 1
ATOM 1941 N N . GLU B 1 56 ? 18.094 -11.688 6.168 1 95.44 56 GLU B N 1
ATOM 1942 C CA . GLU B 1 56 ? 18.641 -11.766 4.816 1 95.44 56 GLU B CA 1
ATOM 1943 C C . GLU B 1 56 ? 17.766 -12.625 3.916 1 95.44 56 GLU B C 1
ATOM 1945 O O . GLU B 1 56 ? 17.625 -12.344 2.725 1 95.44 56 GLU B O 1
ATOM 1950 N N . LYS B 1 57 ? 17.281 -13.68 4.484 1 96.88 57 LYS B N 1
ATOM 1951 C CA . LYS B 1 57 ? 16.422 -14.555 3.699 1 96.88 57 LYS B CA 1
ATOM 1952 C C . LYS B 1 57 ? 15.203 -13.805 3.172 1 96.88 57 LYS B C 1
ATOM 1954 O O . LYS B 1 57 ? 14.711 -14.094 2.08 1 96.88 57 LYS B O 1
ATOM 1959 N N . ASP B 1 58 ? 14.688 -12.844 3.975 1 97.88 58 ASP B N 1
ATOM 1960 C CA . ASP B 1 58 ? 13.57 -12.016 3.551 1 97.88 58 ASP B CA 1
ATOM 1961 C C . ASP B 1 58 ? 13.906 -11.227 2.285 1 97.88 58 ASP B C 1
ATOM 1963 O O . ASP B 1 58 ? 13.102 -11.156 1.355 1 97.88 58 ASP B O 1
ATOM 1967 N N . PHE B 1 59 ? 15.102 -10.688 2.264 1 98.38 59 PHE B N 1
ATOM 1968 C CA . PHE B 1 59 ? 15.555 -9.906 1.12 1 98.38 59 PHE B CA 1
ATOM 1969 C C . PHE B 1 59 ? 15.75 -10.797 -0.102 1 98.38 59 PHE B C 1
ATOM 1971 O O . PHE B 1 59 ? 15.43 -10.398 -1.224 1 98.38 59 PHE B O 1
ATOM 1978 N N . ALA B 1 60 ? 16.234 -11.953 0.132 1 98.31 60 ALA B N 1
ATOM 1979 C CA . ALA B 1 60 ? 16.453 -12.883 -0.971 1 98.31 60 ALA B CA 1
ATOM 1980 C C . ALA B 1 60 ? 15.133 -13.266 -1.631 1 98.31 60 ALA B C 1
ATOM 1982 O O . ALA B 1 60 ? 15.039 -13.344 -2.859 1 98.31 60 ALA B O 1
ATOM 1983 N N . ILE B 1 61 ? 14.141 -13.484 -0.857 1 97.56 61 ILE B N 1
ATOM 1984 C CA . ILE B 1 61 ? 12.836 -13.883 -1.368 1 97.56 61 ILE B CA 1
ATOM 1985 C C . ILE B 1 61 ? 12.266 -12.781 -2.256 1 97.56 61 ILE B C 1
ATOM 1987 O O . ILE B 1 61 ? 11.805 -13.039 -3.367 1 97.56 61 ILE B O 1
ATOM 1991 N N . ILE B 1 62 ? 12.32 -11.578 -1.771 1 97.88 62 ILE B N 1
ATOM 1992 C CA . ILE B 1 62 ? 11.758 -10.484 -2.559 1 97.88 62 ILE B CA 1
ATOM 1993 C C . ILE B 1 62 ? 12.617 -10.25 -3.797 1 97.88 62 ILE B C 1
ATOM 1995 O O . ILE B 1 62 ? 12.102 -9.906 -4.863 1 97.88 62 ILE B O 1
ATOM 1999 N N . ALA B 1 63 ? 13.945 -10.422 -3.645 1 98.81 63 ALA B N 1
ATOM 2000 C CA . ALA B 1 63 ? 14.836 -10.289 -4.797 1 98.81 63 ALA B CA 1
ATOM 2001 C C . ALA B 1 63 ? 14.477 -11.305 -5.879 1 98.81 63 ALA B C 1
ATOM 2003 O O . ALA B 1 63 ? 14.422 -10.961 -7.062 1 98.81 63 ALA B O 1
ATOM 2004 N N . TRP B 1 64 ? 14.164 -12.469 -5.473 1 98.62 64 TRP B N 1
ATOM 2005 C CA . TRP B 1 64 ? 13.781 -13.508 -6.422 1 98.62 64 TRP B CA 1
ATOM 2006 C C . TRP B 1 64 ? 12.445 -13.172 -7.086 1 98.62 64 TRP B C 1
ATOM 2008 O O . TRP B 1 64 ? 12.289 -13.359 -8.289 1 98.62 64 TRP B O 1
ATOM 2018 N N . ARG B 1 65 ? 11.562 -12.758 -6.336 1 97.88 65 ARG B N 1
ATOM 2019 C CA . ARG B 1 65 ? 10.258 -12.398 -6.887 1 97.88 65 ARG B CA 1
ATOM 2020 C C . ARG B 1 65 ? 10.391 -11.281 -7.922 1 97.88 65 ARG B C 1
ATOM 2022 O O . ARG B 1 65 ? 9.758 -11.336 -8.977 1 97.88 65 ARG B O 1
ATOM 2029 N N . ILE B 1 66 ? 11.18 -10.344 -7.602 1 98.81 66 ILE B N 1
ATOM 2030 C CA . ILE B 1 66 ? 11.43 -9.234 -8.523 1 98.81 66 ILE B CA 1
ATOM 2031 C C . ILE B 1 66 ? 12.07 -9.766 -9.805 1 98.81 66 ILE B C 1
ATOM 2033 O O . ILE B 1 66 ? 11.594 -9.484 -10.906 1 98.81 66 ILE B O 1
ATOM 2037 N N . LEU B 1 67 ? 13.148 -10.516 -9.625 1 98.88 67 LEU B N 1
ATOM 2038 C CA . LEU B 1 67 ? 13.898 -10.984 -10.781 1 98.88 67 LEU B CA 1
ATOM 2039 C C . LEU B 1 67 ? 13.031 -11.844 -11.688 1 98.88 67 LEU B C 1
ATOM 2041 O O . LEU B 1 67 ? 13 -11.641 -12.906 1 98.88 67 LEU B O 1
ATOM 2045 N N . LEU B 1 68 ? 12.297 -12.766 -11.133 1 98.06 68 LEU B N 1
ATOM 2046 C CA . LEU B 1 68 ? 11.5 -13.703 -11.922 1 98.06 68 LEU B CA 1
ATOM 2047 C C . LEU B 1 68 ? 10.375 -12.977 -12.648 1 98.06 68 LEU B C 1
ATOM 2049 O O . LEU B 1 68 ? 10.094 -13.273 -13.812 1 98.06 68 LEU B O 1
ATOM 2053 N N . LEU B 1 69 ? 9.75 -12.094 -11.992 1 97.38 69 LEU B N 1
ATOM 2054 C CA . LEU B 1 69 ? 8.703 -11.336 -12.664 1 97.38 69 LEU B CA 1
ATOM 2055 C C . LEU B 1 69 ? 9.281 -10.477 -13.781 1 97.38 69 LEU B C 1
ATOM 2057 O O . LEU B 1 69 ? 8.688 -10.352 -14.852 1 97.38 69 LEU B O 1
ATOM 2061 N N . THR B 1 70 ? 10.414 -9.859 -13.484 1 97.88 70 THR B N 1
ATOM 2062 C CA . THR B 1 70 ? 11.062 -9.047 -14.5 1 97.88 70 THR B CA 1
ATOM 2063 C C . THR B 1 70 ? 11.406 -9.883 -15.727 1 97.88 70 THR B C 1
ATOM 2065 O O . THR B 1 70 ? 11.117 -9.484 -16.859 1 97.88 70 THR B O 1
ATOM 2068 N N . ILE B 1 71 ? 11.969 -11.023 -15.484 1 97.25 71 ILE B N 1
ATOM 2069 C CA . ILE B 1 71 ? 12.297 -11.922 -16.594 1 97.25 71 ILE B CA 1
ATOM 2070 C C . ILE B 1 71 ? 11.023 -12.289 -17.344 1 97.25 71 ILE B C 1
ATOM 2072 O O . ILE B 1 71 ? 10.984 -12.234 -18.578 1 97.25 71 ILE B O 1
ATOM 2076 N N . ARG B 1 72 ? 10.016 -12.609 -16.688 1 95.69 72 ARG B N 1
ATOM 2077 C CA . ARG B 1 72 ? 8.766 -13.055 -17.297 1 95.69 72 ARG B CA 1
ATOM 2078 C C . ARG B 1 72 ? 8.172 -11.969 -18.188 1 95.69 72 ARG B C 1
ATOM 2080 O O . ARG B 1 72 ? 7.738 -12.242 -19.312 1 95.69 72 ARG B O 1
ATOM 2087 N N . ILE B 1 73 ? 8.156 -10.773 -17.719 1 94.5 73 ILE B N 1
ATOM 2088 C CA . ILE B 1 73 ? 7.492 -9.719 -18.484 1 94.5 73 ILE B CA 1
ATOM 2089 C C . ILE B 1 73 ? 8.297 -9.406 -19.75 1 94.5 73 ILE B C 1
ATOM 2091 O O . ILE B 1 73 ? 7.734 -9.016 -20.766 1 94.5 73 ILE B O 1
ATOM 2095 N N . HIS B 1 74 ? 9.594 -9.648 -19.703 1 95.44 74 HIS B N 1
ATOM 2096 C CA . HIS B 1 74 ? 10.422 -9.359 -20.875 1 95.44 74 HIS B CA 1
ATOM 2097 C C . HIS B 1 74 ? 10.422 -10.531 -21.844 1 95.44 74 HIS B C 1
ATOM 2099 O O . HIS B 1 74 ? 10.773 -10.359 -23.016 1 95.44 74 HIS B O 1
ATOM 2105 N N . LYS B 1 75 ? 10.055 -11.703 -21.375 1 93.81 75 LYS B N 1
ATOM 2106 C CA . LYS B 1 75 ? 9.977 -12.867 -22.25 1 93.81 75 LYS B CA 1
ATOM 2107 C C . LYS B 1 75 ? 8.562 -13.039 -22.797 1 93.81 75 LYS B C 1
ATOM 2109 O O . LYS B 1 75 ? 8.383 -13.438 -23.953 1 93.81 75 LYS B O 1
ATOM 2114 N N . GLN B 1 76 ? 7.59 -12.719 -21.953 1 92.81 76 GLN B N 1
ATOM 2115 C CA . GLN B 1 76 ? 6.223 -13.094 -22.297 1 92.81 76 GLN B CA 1
ATOM 2116 C C . GLN B 1 76 ? 5.328 -11.859 -22.438 1 92.81 76 GLN B C 1
ATOM 2118 O O . GLN B 1 76 ? 4.188 -11.961 -22.891 1 92.81 76 GLN B O 1
ATOM 2123 N N . GLY B 1 77 ? 5.867 -10.695 -22.062 1 91.5 77 GLY B N 1
ATOM 2124 C CA . GLY B 1 77 ? 5.02 -9.516 -22 1 91.5 77 GLY B CA 1
ATOM 2125 C C . GLY B 1 77 ? 4.242 -9.414 -20.703 1 91.5 77 GLY B C 1
ATOM 2126 O O . GLY B 1 77 ? 4.277 -10.328 -19.875 1 91.5 77 GLY B O 1
ATOM 2127 N N . TRP B 1 78 ? 3.656 -8.273 -20.562 1 91.44 78 TRP B N 1
ATOM 2128 C CA . TRP B 1 78 ? 2.842 -8.062 -19.375 1 91.44 78 TRP B CA 1
ATOM 2129 C C . TRP B 1 78 ? 1.476 -8.727 -19.516 1 91.44 78 TRP B C 1
ATOM 2131 O O . TRP B 1 78 ? 0.703 -8.359 -20.406 1 91.44 78 TRP B O 1
ATOM 2141 N N . ASN B 1 79 ? 1.139 -9.672 -18.688 1 87.88 79 ASN B N 1
ATOM 2142 C CA . ASN B 1 79 ? -0.126 -10.391 -18.828 1 87.88 79 ASN B CA 1
ATOM 2143 C C . ASN B 1 79 ? -0.935 -10.375 -17.531 1 87.88 79 ASN B C 1
ATOM 2145 O O . ASN B 1 79 ? -1.965 -11.047 -17.438 1 87.88 79 ASN B O 1
ATOM 2149 N N . SER B 1 80 ? -0.507 -9.664 -16.578 1 87.94 80 SER B N 1
ATOM 2150 C CA . SER B 1 80 ? -1.247 -9.57 -15.32 1 87.94 80 SER B CA 1
ATOM 2151 C C . SER B 1 80 ? -2.389 -8.57 -15.422 1 87.94 80 SER B C 1
ATOM 2153 O O . SER B 1 80 ? -2.227 -7.496 -16.016 1 87.94 80 SER B O 1
ATOM 2155 N N . TYR B 1 81 ? -3.512 -8.93 -14.945 1 90.25 81 TYR B N 1
ATOM 2156 C CA . TYR B 1 81 ? -4.652 -8.023 -14.94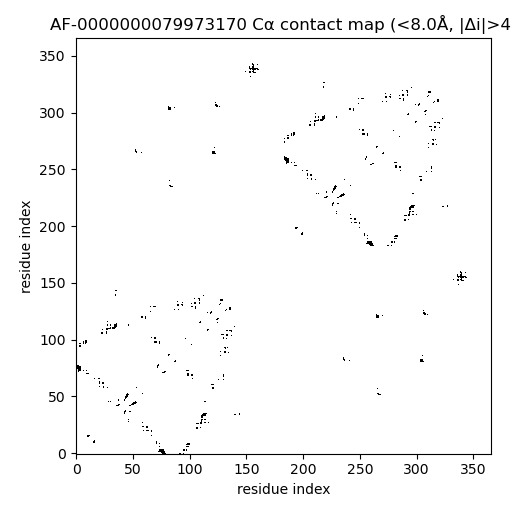5 1 90.25 81 TYR B CA 1
ATOM 2157 C C . TYR B 1 81 ? -4.523 -6.977 -13.844 1 90.25 81 TYR B C 1
ATOM 2159 O O . TYR B 1 81 ? -4.195 -7.309 -12.703 1 90.25 81 TYR B O 1
ATOM 2167 N N . LEU B 1 82 ? -4.711 -5.738 -14.258 1 91.31 82 LEU B N 1
ATOM 2168 C CA . LEU B 1 82 ? -4.754 -4.605 -13.336 1 91.31 82 LEU B CA 1
ATOM 2169 C C . LEU B 1 82 ? -5.973 -3.73 -13.609 1 91.31 82 LEU B C 1
ATOM 2171 O O . LEU B 1 82 ? -6.148 -3.232 -14.727 1 91.31 82 LEU B O 1
ATOM 2175 N N . ALA B 1 83 ? -6.773 -3.531 -12.586 1 94.38 83 ALA B N 1
ATOM 2176 C CA . ALA B 1 83 ? -8 -2.762 -12.75 1 94.38 83 ALA B CA 1
ATOM 2177 C C . ALA B 1 83 ? -7.711 -1.264 -12.805 1 94.38 83 ALA B C 1
ATOM 2179 O O . ALA B 1 83 ? -8.43 -0.507 -13.461 1 94.38 83 ALA B O 1
ATOM 2180 N N . ASP B 1 84 ? -6.699 -0.843 -12.203 1 94.56 84 ASP B N 1
ATOM 2181 C CA . ASP B 1 84 ? -6.367 0.576 -12.125 1 94.56 84 ASP B CA 1
ATOM 2182 C C . ASP B 1 84 ? -5.805 1.083 -13.453 1 94.56 84 ASP B C 1
ATOM 2184 O O . ASP B 1 84 ? -4.656 0.79 -13.797 1 94.56 84 ASP B O 1
ATOM 2188 N N . LYS B 1 85 ? -6.562 1.919 -14.078 1 93.38 85 LYS B N 1
ATOM 2189 C CA . LYS B 1 85 ? -6.203 2.363 -15.422 1 93.38 85 LYS B CA 1
ATOM 2190 C C . LYS B 1 85 ? -4.945 3.225 -15.398 1 93.38 85 LYS B C 1
ATOM 2192 O O . LYS B 1 85 ? -4.148 3.195 -16.328 1 93.38 85 LYS B O 1
ATOM 2197 N N . THR B 1 86 ? -4.801 4 -14.352 1 93.81 86 THR B N 1
ATOM 2198 C CA . THR B 1 86 ? -3.615 4.84 -14.227 1 93.81 86 THR B CA 1
ATOM 2199 C C . THR B 1 86 ? -2.359 3.982 -14.102 1 93.81 86 THR B C 1
ATOM 2201 O O . THR B 1 86 ? -1.356 4.234 -14.773 1 93.81 86 THR B O 1
ATOM 2204 N N . LEU B 1 87 ? -2.461 3.012 -13.305 1 93.88 87 LEU B N 1
ATOM 2205 C CA . LEU B 1 87 ? -1.337 2.098 -13.133 1 93.88 87 LEU B CA 1
ATOM 2206 C C . LEU B 1 87 ? -1.055 1.34 -14.43 1 93.88 87 LEU B C 1
ATOM 2208 O O . LEU B 1 87 ? 0.105 1.152 -14.797 1 93.88 87 LEU B O 1
ATOM 2212 N N . ARG B 1 88 ? -2.078 0.908 -15.094 1 94.12 88 ARG B N 1
ATOM 2213 C CA . ARG B 1 88 ? -1.91 0.237 -16.375 1 94.12 88 ARG B CA 1
ATOM 2214 C C . ARG B 1 88 ? -1.169 1.128 -17.375 1 94.12 88 ARG B C 1
ATOM 2216 O O . ARG B 1 88 ? -0.277 0.664 -18.078 1 94.12 88 ARG B O 1
ATOM 2223 N N . ALA B 1 89 ? -1.583 2.359 -17.406 1 94.81 89 ALA B N 1
ATOM 2224 C CA . ALA B 1 89 ? -0.951 3.312 -18.312 1 94.81 89 ALA B CA 1
ATOM 2225 C C . ALA B 1 89 ? 0.52 3.514 -17.953 1 94.81 89 ALA B C 1
ATOM 2227 O O . ALA B 1 89 ? 1.373 3.6 -18.844 1 94.81 89 ALA B O 1
ATOM 2228 N N . ASP B 1 90 ? 0.825 3.615 -16.688 1 95 90 ASP B N 1
ATOM 2229 C CA . ASP B 1 90 ? 2.203 3.773 -16.234 1 95 90 ASP B CA 1
ATOM 2230 C C . ASP B 1 90 ? 3.059 2.578 -16.641 1 95 90 ASP B C 1
ATOM 2232 O O . ASP B 1 90 ? 4.203 2.744 -17.078 1 95 90 ASP B O 1
ATOM 2236 N N . ILE B 1 91 ? 2.518 1.458 -16.484 1 94.88 91 ILE B N 1
ATOM 2237 C CA . ILE B 1 91 ? 3.225 0.228 -16.828 1 94.88 91 ILE B CA 1
ATOM 2238 C C . ILE B 1 91 ? 3.428 0.149 -18.344 1 94.88 91 ILE B C 1
ATOM 2240 O O . ILE B 1 91 ? 4.527 -0.154 -18.812 1 94.88 91 ILE B O 1
ATOM 2244 N N . LYS B 1 92 ? 2.412 0.45 -19.094 1 93.56 92 LYS B N 1
ATOM 2245 C CA . LYS B 1 92 ? 2.514 0.445 -20.547 1 93.56 92 LYS B CA 1
ATOM 2246 C C . LYS B 1 92 ? 3.592 1.413 -21.031 1 93.56 92 LYS B C 1
ATOM 2248 O O . LYS B 1 92 ? 4.305 1.127 -22 1 93.56 92 LYS B O 1
ATOM 2253 N N . ALA B 1 93 ? 3.695 2.52 -20.375 1 94 93 ALA B N 1
ATOM 2254 C CA . ALA B 1 93 ? 4.668 3.547 -20.75 1 94 93 ALA B CA 1
ATOM 2255 C C . ALA B 1 93 ? 6.094 3.021 -20.625 1 94 93 ALA B C 1
ATOM 2257 O O . ALA B 1 93 ? 7.023 3.578 -21.203 1 94 93 ALA B O 1
ATOM 2258 N N . SER B 1 94 ? 6.328 1.939 -19.875 1 92.94 94 SER B N 1
ATOM 2259 C CA . SER B 1 94 ? 7.66 1.394 -19.656 1 92.94 94 SER B CA 1
ATOM 2260 C C . SER B 1 94 ? 7.938 0.209 -20.562 1 92.94 94 SER B C 1
ATOM 2262 O O . SER B 1 94 ? 8.961 -0.465 -20.422 1 92.94 94 SER B O 1
ATOM 2264 N N . GLU B 1 95 ? 7.098 -0.012 -21.516 1 91.44 95 GLU B N 1
ATOM 2265 C CA . GLU B 1 95 ? 7.164 -1.205 -22.359 1 91.44 95 GLU B CA 1
ATOM 2266 C C . GLU B 1 95 ? 8.438 -1.225 -23.188 1 91.44 95 GLU B C 1
ATOM 2268 O O . GLU B 1 95 ? 8.93 -2.295 -23.562 1 91.44 95 GLU B O 1
ATOM 2273 N N . GLY B 1 96 ? 9.031 -0.1 -23.391 1 90.75 96 GLY B N 1
ATOM 2274 C CA . GLY B 1 96 ? 10.195 -0.001 -24.266 1 90.75 96 GLY B CA 1
ATOM 2275 C C . GLY B 1 96 ? 11.5 -0.298 -23.562 1 90.75 96 GLY B C 1
ATOM 2276 O O . GLY B 1 96 ? 12.547 -0.414 -24.203 1 90.75 96 GLY B O 1
ATOM 2277 N N . LEU B 1 97 ? 11.492 -0.517 -22.297 1 93.94 97 LEU B N 1
ATOM 2278 C CA . LEU B 1 97 ? 12.711 -0.804 -21.547 1 93.94 97 LEU B CA 1
ATOM 2279 C C . LEU B 1 97 ? 13.242 -2.189 -21.891 1 93.94 97 LEU B C 1
ATOM 2281 O O . LEU B 1 97 ? 12.469 -3.113 -22.141 1 93.94 97 LEU B O 1
ATOM 2285 N N . THR B 1 98 ? 14.609 -2.291 -21.922 1 95.56 98 THR B N 1
ATOM 2286 C CA . THR B 1 98 ? 15.242 -3.607 -21.906 1 95.56 98 THR B CA 1
ATOM 2287 C C . THR B 1 98 ? 15.195 -4.199 -20.5 1 95.56 98 THR B C 1
ATOM 2289 O O . THR B 1 98 ? 14.859 -3.508 -19.531 1 95.56 98 THR B O 1
ATOM 2292 N N . PHE B 1 99 ? 15.516 -5.477 -20.484 1 97.31 99 PHE B N 1
ATOM 2293 C CA . PHE B 1 99 ? 15.625 -6.098 -19.156 1 97.31 99 PHE B CA 1
ATOM 2294 C C . PHE B 1 99 ? 16.594 -5.324 -18.281 1 97.31 99 PHE B C 1
ATOM 2296 O O . PHE B 1 99 ? 16.266 -4.992 -17.141 1 97.31 99 PHE B O 1
ATOM 2303 N N . GLN B 1 100 ? 17.703 -5.062 -18.828 1 97.94 100 GLN B N 1
ATOM 2304 C CA . GLN B 1 100 ? 18.75 -4.387 -18.047 1 97.94 100 GLN B CA 1
ATOM 2305 C C . GLN B 1 100 ? 18.281 -3.012 -17.578 1 97.94 100 GLN B C 1
ATOM 2307 O O . GLN B 1 100 ? 18.469 -2.645 -16.422 1 97.94 100 GLN B O 1
ATOM 2312 N N . GLY B 1 101 ? 17.703 -2.279 -18.484 1 97.31 101 GLY B N 1
ATOM 2313 C CA . GLY B 1 101 ? 17.203 -0.969 -18.109 1 97.31 101 GLY B CA 1
ATOM 2314 C C . GLY B 1 101 ? 16.172 -1.021 -16.984 1 97.31 101 GLY B C 1
ATOM 2315 O O . GLY B 1 101 ? 16.203 -0.189 -16.078 1 97.31 101 GLY B O 1
ATOM 2316 N N . ARG B 1 102 ? 15.32 -1.975 -17.078 1 97.94 102 ARG B N 1
ATOM 2317 C CA . ARG B 1 102 ? 14.266 -2.105 -16.078 1 97.94 102 ARG B CA 1
ATOM 2318 C C . ARG B 1 102 ? 14.836 -2.508 -14.719 1 97.94 102 ARG B C 1
ATOM 2320 O O . ARG B 1 102 ? 14.547 -1.87 -13.703 1 97.94 102 ARG B O 1
ATOM 2327 N N . ILE B 1 103 ? 15.656 -3.521 -14.734 1 98.75 103 ILE B N 1
ATOM 2328 C CA . ILE B 1 103 ? 16.141 -4.035 -13.453 1 98.75 103 ILE B CA 1
ATOM 2329 C C . ILE B 1 103 ? 17.078 -3.008 -12.812 1 98.75 103 ILE B C 1
ATOM 2331 O O . ILE B 1 103 ? 17.109 -2.879 -11.586 1 98.75 103 ILE B O 1
ATOM 2335 N N . GLU B 1 104 ? 17.766 -2.213 -13.547 1 98.81 104 GLU B N 1
ATOM 2336 C CA . GLU B 1 104 ? 18.594 -1.147 -12.984 1 98.81 104 GLU B CA 1
ATOM 2337 C C . GLU B 1 104 ? 17.734 -0.042 -12.375 1 98.81 104 GLU B C 1
ATOM 2339 O O . GLU B 1 104 ? 18.109 0.545 -11.359 1 98.81 104 GLU B O 1
ATOM 2344 N N . SER B 1 105 ? 16.656 0.232 -13.047 1 98.81 105 SER B N 1
ATOM 2345 C CA . SER B 1 105 ? 15.719 1.186 -12.453 1 98.81 105 SER B CA 1
ATOM 2346 C C . SER B 1 105 ? 15.156 0.668 -11.133 1 98.81 105 SER B C 1
ATOM 2348 O O . SER B 1 105 ? 14.961 1.439 -10.195 1 98.81 105 SER B O 1
ATOM 2350 N N . ILE B 1 106 ? 14.906 -0.61 -11.07 1 98.94 106 ILE B N 1
ATOM 2351 C CA . ILE B 1 106 ? 14.422 -1.228 -9.836 1 98.94 106 ILE B CA 1
ATOM 2352 C C . ILE B 1 106 ? 15.492 -1.129 -8.75 1 98.94 106 ILE B C 1
ATOM 2354 O O . ILE B 1 106 ? 15.188 -0.8 -7.602 1 98.94 106 ILE B O 1
ATOM 2358 N N . LEU B 1 107 ? 16.75 -1.33 -9.156 1 98.94 107 LEU B N 1
ATOM 2359 C CA . LEU B 1 107 ? 17.859 -1.202 -8.211 1 98.94 107 LEU B CA 1
ATOM 2360 C C . LEU B 1 107 ? 17.922 0.21 -7.641 1 98.94 107 LEU B C 1
ATOM 2362 O O . LEU B 1 107 ? 18.078 0.387 -6.43 1 98.94 107 LEU B O 1
ATOM 2366 N N . GLU B 1 108 ? 17.781 1.155 -8.445 1 98.81 108 GLU B N 1
ATOM 2367 C CA . GLU B 1 108 ? 17.797 2.543 -7.996 1 98.81 108 GLU B CA 1
ATOM 2368 C C . GLU B 1 108 ? 16.641 2.816 -7.031 1 98.81 108 GLU B C 1
ATOM 2370 O O . GLU B 1 108 ? 16.844 3.451 -5.992 1 98.81 108 GLU B O 1
ATOM 2375 N N . LEU B 1 109 ? 15.516 2.346 -7.402 1 98.81 109 LEU B N 1
ATOM 2376 C CA . LEU B 1 109 ? 14.328 2.531 -6.574 1 98.81 109 LEU B CA 1
ATOM 2377 C C . LEU B 1 109 ? 14.531 1.91 -5.195 1 98.81 109 LEU B C 1
ATOM 2379 O O . LEU B 1 109 ? 14.266 2.553 -4.176 1 98.81 109 LEU B O 1
ATOM 2383 N N . LEU B 1 110 ? 15 0.684 -5.148 1 98.88 110 LEU B N 1
ATOM 2384 C CA . LEU B 1 110 ? 15.164 -0.043 -3.893 1 98.88 110 LEU B CA 1
ATOM 2385 C C . LEU B 1 110 ? 16.234 0.606 -3.021 1 98.88 110 LEU B C 1
ATOM 2387 O O . LEU B 1 110 ? 16.109 0.631 -1.795 1 98.88 110 LEU B O 1
ATOM 2391 N N . SER B 1 111 ? 17.219 1.189 -3.615 1 98.69 111 SER B N 1
ATOM 2392 C CA . SER B 1 111 ? 18.297 1.83 -2.854 1 98.69 111 SER B CA 1
ATOM 2393 C C . SER B 1 111 ? 17.844 3.184 -2.309 1 98.69 111 SER B C 1
ATOM 2395 O O . SER B 1 111 ? 18.344 3.639 -1.278 1 98.69 111 SER B O 1
ATOM 2397 N N . SER B 1 112 ? 16.906 3.764 -2.936 1 98.19 112 SER B N 1
ATOM 2398 C CA . SER B 1 112 ? 16.578 5.137 -2.582 1 98.19 112 SER B CA 1
ATOM 2399 C C . SER B 1 112 ? 15.312 5.191 -1.719 1 98.19 112 SER B C 1
ATOM 2401 O O . SER B 1 112 ? 15.055 6.191 -1.047 1 98.19 112 SER B O 1
ATOM 2403 N N . SER B 1 113 ? 14.508 4.129 -1.72 1 98.56 113 SER B N 1
ATOM 2404 C CA . SER B 1 113 ? 13.234 4.16 -1.008 1 98.56 113 SER B CA 1
ATOM 2405 C C . SER B 1 113 ? 13.031 2.893 -0.188 1 98.56 113 SER B C 1
ATOM 2407 O O . SER B 1 113 ? 12.602 1.866 -0.721 1 98.56 113 SER B O 1
ATOM 2409 N N . LYS B 1 114 ? 13.234 2.986 1.093 1 98.25 114 LYS B N 1
ATOM 2410 C CA . LYS B 1 114 ? 13.062 1.833 1.972 1 98.25 114 LYS B CA 1
ATOM 2411 C C . LYS B 1 114 ? 11.586 1.563 2.244 1 98.25 114 LYS B C 1
ATOM 2413 O O . LYS B 1 114 ? 11.195 0.421 2.49 1 98.25 114 LYS B O 1
ATOM 2418 N N . ARG B 1 115 ? 10.797 2.637 2.096 1 97.38 115 ARG B N 1
ATOM 2419 C CA . ARG B 1 115 ? 9.359 2.412 2.166 1 97.38 115 ARG B CA 1
ATOM 2420 C C . ARG B 1 115 ? 8.906 1.44 1.083 1 97.38 115 ARG B C 1
ATOM 2422 O O . ARG B 1 115 ? 8.062 0.571 1.333 1 97.38 115 ARG B O 1
ATOM 2429 N N . THR B 1 116 ? 9.391 1.609 -0.088 1 98.38 116 THR B N 1
ATOM 2430 C CA . THR B 1 116 ? 9.078 0.685 -1.172 1 98.38 116 THR B CA 1
ATOM 2431 C C . THR B 1 116 ? 9.516 -0.734 -0.815 1 98.38 116 THR B C 1
ATOM 2433 O O . THR B 1 116 ? 8.781 -1.695 -1.068 1 98.38 116 THR B O 1
ATOM 2436 N N . CYS B 1 117 ? 10.695 -0.861 -0.229 1 98.62 117 CYS B N 1
ATOM 2437 C CA . CYS B 1 117 ? 11.18 -2.166 0.203 1 98.62 117 CYS B CA 1
ATOM 2438 C C . CYS B 1 117 ? 10.234 -2.787 1.226 1 98.62 117 CYS B C 1
ATOM 2440 O O . CYS B 1 117 ? 9.953 -3.986 1.169 1 98.62 117 CYS B O 1
ATOM 2442 N N . GLU B 1 118 ? 9.805 -1.978 2.123 1 97.81 118 GLU B N 1
ATOM 2443 C CA . GLU B 1 118 ? 8.875 -2.453 3.146 1 97.81 118 GLU B CA 1
ATOM 2444 C C . GLU B 1 118 ? 7.59 -2.984 2.523 1 97.81 118 GLU B C 1
ATOM 2446 O O . GLU B 1 118 ? 7.055 -4.008 2.961 1 97.81 118 GLU B O 1
ATOM 2451 N N . ASP B 1 119 ? 7.066 -2.254 1.551 1 97.19 119 ASP B N 1
ATOM 2452 C CA . ASP B 1 119 ? 5.871 -2.711 0.852 1 97.19 119 ASP B CA 1
ATOM 2453 C C . ASP B 1 119 ? 6.098 -4.078 0.209 1 97.19 119 ASP B C 1
ATOM 2455 O O . ASP B 1 119 ? 5.242 -4.961 0.294 1 97.19 119 ASP B O 1
ATOM 2459 N N . LEU B 1 120 ? 7.188 -4.262 -0.386 1 97.56 120 LEU B N 1
ATOM 2460 C CA . LEU B 1 120 ? 7.516 -5.531 -1.027 1 97.56 120 LEU B CA 1
ATOM 2461 C C . LEU B 1 120 ? 7.605 -6.652 0.003 1 97.56 120 LEU B C 1
ATOM 2463 O O . LEU B 1 120 ? 7.152 -7.773 -0.249 1 97.56 120 LEU B O 1
ATOM 2467 N N . LEU B 1 121 ? 8.18 -6.32 1.126 1 96.94 121 LEU B N 1
ATOM 2468 C CA . LEU B 1 121 ? 8.367 -7.305 2.188 1 96.94 121 LEU B CA 1
ATOM 2469 C C . LEU B 1 121 ? 7.035 -7.691 2.816 1 96.94 121 LEU B C 1
ATOM 2471 O O . LEU B 1 121 ? 6.945 -8.703 3.514 1 96.94 121 LEU B O 1
ATOM 2475 N N . LYS B 1 122 ? 6.043 -6.898 2.553 1 95.38 122 LYS B N 1
ATOM 2476 C CA . LYS B 1 122 ? 4.676 -7.215 2.949 1 95.38 122 LYS B CA 1
ATOM 2477 C C . LYS B 1 122 ? 3.912 -7.879 1.808 1 95.38 122 LYS B C 1
ATOM 2479 O O . LYS B 1 122 ? 2.703 -8.102 1.907 1 95.38 122 LYS B O 1
ATOM 2484 N N . ASN B 1 123 ? 4.59 -8.141 0.72 1 94.06 123 ASN B N 1
ATOM 2485 C CA . ASN B 1 123 ? 4.031 -8.75 -0.483 1 94.06 123 ASN B CA 1
ATOM 2486 C C . ASN B 1 123 ? 3.115 -7.777 -1.226 1 94.06 123 ASN B C 1
ATOM 2488 O O . ASN B 1 123 ? 2.105 -8.188 -1.801 1 94.06 123 ASN B O 1
ATOM 2492 N N . ASP B 1 124 ? 3.465 -6.535 -1.116 1 95.31 124 ASP B N 1
ATOM 2493 C CA . ASP B 1 124 ? 2.703 -5.508 -1.818 1 95.31 124 ASP B CA 1
ATOM 2494 C C . ASP B 1 124 ? 3.561 -4.816 -2.875 1 95.31 124 ASP B C 1
ATOM 2496 O O . ASP B 1 124 ? 4.789 -4.852 -2.809 1 95.31 124 ASP B O 1
ATOM 2500 N N . ARG B 1 125 ? 2.949 -4.309 -3.857 1 96.56 125 ARG B N 1
ATOM 2501 C CA . ARG B 1 125 ? 3.463 -3.328 -4.809 1 96.56 125 ARG B CA 1
ATOM 2502 C C . ARG B 1 125 ? 4.43 -3.975 -5.793 1 96.56 125 ARG B C 1
ATOM 2504 O O . ARG B 1 125 ? 5.117 -3.279 -6.543 1 96.56 125 ARG B O 1
ATOM 2511 N N . LEU B 1 126 ? 4.496 -5.285 -5.852 1 96.69 126 LEU B N 1
ATOM 2512 C CA . LEU B 1 126 ? 5.422 -5.945 -6.766 1 96.69 126 LEU B CA 1
ATOM 2513 C C . LEU B 1 126 ? 5.168 -5.508 -8.203 1 96.69 126 LEU B C 1
ATOM 2515 O O . LEU B 1 126 ? 6.102 -5.152 -8.922 1 96.69 126 LEU B O 1
ATOM 2519 N N . HIS B 1 127 ? 3.902 -5.43 -8.594 1 95.56 127 HIS B N 1
ATOM 2520 C CA . HIS B 1 127 ? 3.551 -5.094 -9.969 1 95.56 127 HIS B CA 1
ATOM 2521 C C . HIS B 1 127 ? 3.945 -3.662 -10.305 1 95.56 127 HIS B C 1
ATOM 2523 O O . HIS B 1 127 ? 4.375 -3.377 -11.422 1 95.56 127 HIS B O 1
ATOM 2529 N N . GLN B 1 128 ? 3.764 -2.844 -9.336 1 97.19 128 GLN B N 1
ATOM 2530 C CA . GLN B 1 128 ? 4.129 -1.452 -9.578 1 97.19 128 GLN B CA 1
ATOM 2531 C C . GLN B 1 128 ? 5.645 -1.283 -9.633 1 97.19 128 GLN B C 1
ATOM 2533 O O . GLN B 1 128 ? 6.164 -0.553 -10.477 1 97.19 128 GLN B O 1
ATOM 2538 N N . VAL B 1 129 ? 6.355 -1.938 -8.773 1 98.56 129 VAL B N 1
ATOM 2539 C CA . VAL B 1 129 ? 7.809 -1.828 -8.68 1 98.56 129 VAL B CA 1
ATOM 2540 C C . VAL B 1 129 ? 8.453 -2.373 -9.953 1 98.56 129 VAL B C 1
ATOM 2542 O O . VAL B 1 129 ? 9.359 -1.755 -10.508 1 98.56 129 VAL B O 1
ATOM 2545 N N . VAL B 1 130 ? 7.953 -3.473 -10.406 1 98.31 130 VAL B N 1
ATOM 2546 C CA . VAL B 1 130 ? 8.531 -4.105 -11.586 1 98.31 130 VAL B CA 1
ATOM 2547 C C . VAL B 1 130 ? 7.984 -3.441 -12.852 1 98.31 130 VAL B C 1
ATOM 2549 O O . VAL B 1 130 ? 8.734 -3.188 -13.797 1 98.31 130 VAL B O 1
ATOM 2552 N N . GLY B 1 131 ? 6.723 -3.143 -12.844 1 96.88 131 GLY B N 1
ATOM 2553 C CA . GLY B 1 131 ? 6.051 -2.66 -14.047 1 96.88 131 GLY B CA 1
ATOM 2554 C C . GLY B 1 131 ? 6.398 -1.225 -14.391 1 96.88 131 GLY B C 1
ATOM 2555 O O . GLY B 1 131 ? 6.516 -0.873 -15.562 1 96.88 131 GLY B O 1
ATOM 2556 N N . ALA B 1 132 ? 6.516 -0.408 -13.375 1 97.12 132 ALA B N 1
ATOM 2557 C CA . ALA B 1 132 ? 6.734 1.015 -13.617 1 97.12 132 ALA B CA 1
ATOM 2558 C C . ALA B 1 132 ? 7.738 1.597 -12.625 1 97.12 132 ALA B C 1
ATOM 2560 O O . ALA B 1 132 ? 7.461 2.605 -11.977 1 97.12 132 ALA B O 1
ATOM 2561 N N . PRO B 1 133 ? 8.984 1.042 -12.664 1 98.12 133 PRO B N 1
ATOM 2562 C CA . PRO B 1 133 ? 9.961 1.478 -11.656 1 98.12 133 PRO B CA 1
ATOM 2563 C C . PRO B 1 133 ? 10.367 2.939 -11.828 1 98.12 133 PRO B C 1
ATOM 2565 O O . PRO B 1 133 ? 10.578 3.645 -10.836 1 98.12 133 PRO B O 1
ATOM 2568 N N . LYS B 1 134 ? 10.43 3.504 -13 1 97.69 134 LYS B N 1
ATOM 2569 C CA . LYS B 1 134 ? 10.828 4.891 -13.219 1 97.69 134 LYS B CA 1
ATOM 2570 C C . LYS B 1 134 ? 9.781 5.855 -12.664 1 97.69 134 LYS B C 1
ATOM 2572 O O . LYS B 1 134 ? 10.117 6.895 -12.094 1 97.69 134 LYS B O 1
ATOM 2577 N N . ARG B 1 135 ? 8.617 5.449 -12.898 1 97.56 135 ARG B N 1
ATOM 2578 C CA . ARG B 1 135 ? 7.543 6.258 -12.328 1 97.56 135 ARG B CA 1
ATOM 2579 C C . ARG B 1 135 ? 7.625 6.289 -10.812 1 97.56 135 ARG B C 1
ATOM 2581 O O . ARG B 1 135 ? 7.434 7.344 -10.195 1 97.56 135 ARG B O 1
ATOM 2588 N N . LEU B 1 136 ? 7.918 5.172 -10.211 1 98.06 136 LEU B N 1
ATOM 2589 C CA . LEU B 1 136 ? 8 5.109 -8.758 1 98.06 136 LEU B CA 1
ATOM 2590 C C . LEU B 1 136 ? 9.203 5.895 -8.242 1 98.06 136 LEU B C 1
ATOM 2592 O O . LEU B 1 136 ? 9.141 6.5 -7.172 1 98.06 136 LEU B O 1
ATOM 2596 N N . ILE B 1 137 ? 10.266 5.883 -9 1 98.12 137 ILE B N 1
ATOM 2597 C CA . ILE B 1 137 ? 11.422 6.688 -8.625 1 98.12 137 ILE B CA 1
ATOM 2598 C C . ILE B 1 137 ? 11.031 8.164 -8.555 1 98.12 137 ILE B C 1
ATOM 2600 O O . ILE B 1 137 ? 11.32 8.844 -7.566 1 98.12 137 ILE B O 1
ATOM 2604 N N . THR B 1 138 ? 10.312 8.586 -9.523 1 97.62 138 THR B N 1
ATOM 2605 C CA . THR B 1 138 ? 9.875 9.977 -9.578 1 97.62 138 THR B CA 1
ATOM 2606 C C . THR B 1 138 ? 8.844 10.258 -8.484 1 97.62 138 THR B C 1
ATOM 2608 O O . THR B 1 138 ? 8.922 11.289 -7.805 1 97.62 138 THR B O 1
ATOM 2611 N N . ARG B 1 139 ? 7.98 9.375 -8.32 1 97.19 139 ARG B N 1
ATOM 2612 C CA . ARG B 1 139 ? 6.922 9.555 -7.332 1 97.19 139 ARG B CA 1
ATOM 2613 C C . ARG B 1 139 ? 7.5 9.641 -5.922 1 97.19 139 ARG B C 1
ATOM 2615 O O . ARG B 1 139 ? 7.082 10.484 -5.129 1 97.19 139 ARG B O 1
ATOM 2622 N N . THR B 1 140 ? 8.398 8.766 -5.602 1 97.25 140 THR B N 1
ATOM 2623 C CA . THR B 1 140 ? 8.953 8.766 -4.254 1 97.25 140 THR B CA 1
ATOM 2624 C C . THR B 1 140 ? 9.742 10.039 -3.998 1 97.25 140 THR B C 1
ATOM 2626 O O . THR B 1 140 ? 9.773 10.547 -2.873 1 97.25 140 THR B O 1
ATOM 2629 N N . ARG B 1 141 ? 10.359 10.586 -5.012 1 96.12 141 ARG B N 1
ATOM 2630 C CA . ARG B 1 141 ? 11.047 11.859 -4.887 1 96.12 141 ARG B CA 1
ATOM 2631 C C . ARG B 1 141 ? 10.062 13 -4.656 1 96.12 141 ARG B C 1
ATOM 2633 O O . ARG B 1 141 ? 10.273 13.852 -3.787 1 96.12 141 ARG B O 1
ATOM 2640 N N . THR B 1 142 ? 9.07 13 -5.477 1 96.81 142 THR B N 1
ATOM 2641 C CA . THR B 1 142 ? 8.039 14.016 -5.344 1 96.81 142 THR B CA 1
ATOM 2642 C C . THR B 1 142 ? 7.367 13.93 -3.975 1 96.81 142 THR B C 1
ATOM 2644 O O . THR B 1 142 ? 7.086 14.953 -3.35 1 96.81 142 THR B O 1
ATOM 2647 N N . ASN B 1 143 ? 7.152 12.688 -3.527 1 95.44 143 ASN B N 1
ATOM 2648 C CA . ASN B 1 143 ? 6.535 12.477 -2.223 1 95.44 143 ASN B CA 1
ATOM 2649 C C . ASN B 1 143 ? 7.43 12.977 -1.092 1 95.44 143 ASN B C 1
ATOM 2651 O O . ASN B 1 143 ? 6.938 13.492 -0.087 1 95.44 143 ASN B O 1
ATOM 2655 N N . GLN B 1 144 ? 8.648 12.742 -1.25 1 95.69 144 GLN B N 1
ATOM 2656 C CA . GLN B 1 144 ? 9.586 13.211 -0.234 1 95.69 144 GLN B CA 1
ATOM 2657 C C . GLN B 1 144 ? 9.469 14.719 -0.037 1 95.69 144 GLN B C 1
ATOM 2659 O O . GLN B 1 144 ? 9.414 15.203 1.097 1 95.69 144 GLN B O 1
ATOM 2664 N N . VAL B 1 145 ? 9.422 15.484 -1.105 1 94.69 145 VAL B N 1
ATOM 2665 C CA . VAL B 1 145 ? 9.32 16.938 -1.059 1 94.69 145 VAL B CA 1
ATOM 2666 C C . VAL B 1 145 ? 7.965 17.344 -0.477 1 94.69 145 VAL B C 1
ATOM 2668 O O . VAL B 1 145 ? 7.895 18.219 0.391 1 94.69 145 VAL B O 1
ATOM 2671 N N . ALA B 1 146 ? 6.938 16.703 -0.927 1 94.38 146 ALA B N 1
ATOM 2672 C CA . ALA B 1 146 ? 5.59 17 -0.447 1 94.38 146 ALA B CA 1
ATOM 2673 C C . ALA B 1 146 ? 5.469 16.734 1.05 1 94.38 146 ALA B C 1
ATOM 2675 O O . ALA B 1 146 ? 4.855 17.516 1.779 1 94.38 146 ALA B O 1
ATOM 2676 N N . ASN B 1 147 ? 6.086 15.656 1.455 1 92.5 147 ASN B N 1
ATOM 2677 C CA . ASN B 1 147 ? 6.031 15.281 2.865 1 92.5 147 ASN B CA 1
ATOM 2678 C C . ASN B 1 147 ? 6.836 16.234 3.73 1 92.5 147 ASN B C 1
ATOM 2680 O O . ASN B 1 147 ? 6.469 16.516 4.875 1 92.5 147 ASN B O 1
ATOM 2684 N N . SER B 1 148 ? 7.883 16.672 3.211 1 92.12 148 SER B N 1
ATOM 2685 C CA . SER B 1 148 ? 8.68 17.672 3.922 1 92.12 148 SER B CA 1
ATOM 2686 C C . SER B 1 148 ? 7.895 18.969 4.105 1 92.12 148 SER B C 1
ATOM 2688 O O . SER B 1 148 ? 7.922 19.578 5.184 1 92.12 148 SER B O 1
ATOM 2690 N N . ASN B 1 149 ? 7.238 19.406 3.074 1 89.69 149 ASN B N 1
ATOM 2691 C CA . ASN B 1 149 ? 6.406 20.609 3.152 1 89.69 149 ASN B CA 1
ATOM 2692 C C . ASN B 1 149 ? 5.25 20.422 4.133 1 89.69 149 ASN B C 1
ATOM 2694 O O . ASN B 1 149 ? 4.922 21.344 4.891 1 89.69 149 ASN B O 1
ATOM 2698 N N . LYS B 1 150 ? 4.691 19.297 4.039 1 91.06 150 LYS B N 1
ATOM 2699 C CA . LYS B 1 150 ? 3.596 18.984 4.949 1 91.06 150 LYS B CA 1
ATOM 2700 C C . LYS B 1 150 ? 4.059 19.031 6.402 1 91.06 150 LYS B C 1
ATOM 2702 O O . LYS B 1 150 ? 3.346 19.516 7.273 1 91.06 150 LYS B O 1
ATOM 2707 N N . ALA B 1 151 ? 5.191 18.5 6.656 1 90.81 151 ALA B N 1
ATOM 2708 C CA . ALA B 1 151 ? 5.746 18.484 8.008 1 90.81 151 ALA B CA 1
ATOM 2709 C C . ALA B 1 151 ? 5.91 19.906 8.547 1 90.81 151 ALA B C 1
ATOM 2711 O O . ALA B 1 151 ? 5.652 20.156 9.727 1 90.81 151 ALA B O 1
ATOM 2712 N N . VAL B 1 152 ? 6.34 20.812 7.719 1 89.06 152 VAL B N 1
ATOM 2713 C CA . VAL B 1 152 ? 6.496 22.203 8.109 1 89.06 152 VAL B CA 1
ATOM 2714 C C . VAL B 1 152 ? 5.137 22.797 8.461 1 89.06 152 VAL B C 1
ATOM 2716 O O . VAL B 1 152 ? 5.004 23.5 9.469 1 89.06 152 VAL B O 1
ATOM 2719 N N . ARG B 1 153 ? 4.211 22.5 7.691 1 89.81 153 ARG B N 1
ATOM 2720 C CA . ARG B 1 153 ? 2.863 23.031 7.922 1 89.81 153 ARG B CA 1
ATOM 2721 C C . ARG B 1 153 ? 2.291 22.484 9.234 1 89.81 153 ARG B C 1
ATOM 2723 O O . ARG B 1 153 ? 1.619 23.219 9.961 1 89.81 153 ARG B O 1
ATOM 2730 N N . ILE B 1 154 ? 2.512 21.281 9.438 1 91.56 154 ILE B N 1
ATOM 2731 C CA . ILE B 1 154 ? 2.025 20.672 10.664 1 91.56 154 ILE B CA 1
ATOM 2732 C C . ILE B 1 154 ? 2.697 21.328 11.867 1 91.56 154 ILE B C 1
ATOM 2734 O O . ILE B 1 154 ? 2.035 21.641 12.859 1 91.56 154 ILE B O 1
ATOM 2738 N N . ARG B 1 155 ? 3.959 21.516 11.773 1 91.75 155 ARG B N 1
ATOM 2739 C CA . ARG B 1 155 ? 4.676 22.188 12.852 1 91.75 155 ARG B CA 1
ATOM 2740 C C . ARG B 1 155 ? 4.125 23.594 13.094 1 91.75 155 ARG B C 1
ATOM 2742 O O . ARG B 1 155 ? 3.957 24.016 14.234 1 91.75 155 ARG B O 1
ATOM 2749 N N . ASN B 1 156 ? 3.865 24.234 12.055 1 89.56 156 ASN B N 1
ATOM 2750 C CA . ASN B 1 156 ? 3.266 2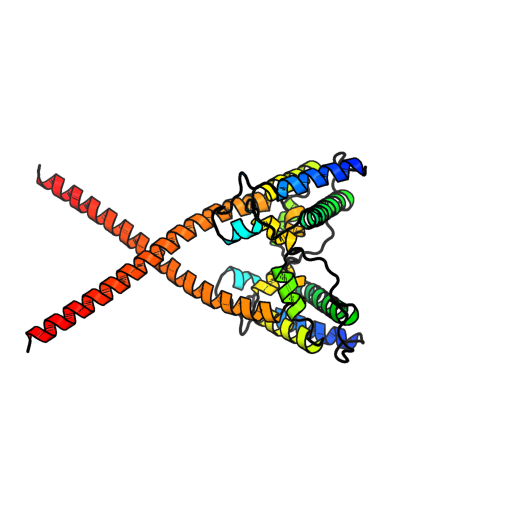5.547 12.156 1 89.56 156 ASN B CA 1
ATOM 2751 C C . ASN B 1 156 ? 1.876 25.484 12.789 1 89.56 156 ASN B C 1
ATOM 2753 O O . ASN B 1 156 ? 1.49 26.391 13.539 1 89.56 156 ASN B O 1
ATOM 2757 N N . GLY B 1 157 ? 1.191 24.5 12.438 1 89.62 157 GLY B N 1
ATOM 2758 C CA . GLY B 1 157 ? -0.124 24.297 13.023 1 89.62 157 GLY B CA 1
ATOM 2759 C C . GLY B 1 157 ? -0.078 24.078 14.531 1 89.62 157 GLY B C 1
ATOM 2760 O O . GLY B 1 157 ? -0.921 24.609 15.258 1 89.62 157 GLY B O 1
ATOM 2761 N N . VAL B 1 158 ? 0.87 23.328 14.914 1 90.06 158 VAL B N 1
ATOM 2762 C CA . VAL B 1 158 ? 1.039 23.078 16.344 1 90.06 158 VAL B CA 1
ATOM 2763 C C . VAL B 1 158 ? 1.376 24.375 17.062 1 90.06 158 VAL B C 1
ATOM 2765 O O . VAL B 1 158 ? 0.841 24.656 18.141 1 90.06 158 VAL B O 1
ATOM 2768 N N . GLU B 1 159 ? 2.234 25.109 16.484 1 87.19 159 GLU B N 1
ATOM 2769 C CA . GLU B 1 159 ? 2.598 26.406 17.062 1 87.19 159 GLU B CA 1
ATOM 2770 C C . GLU B 1 159 ? 1.394 27.344 17.125 1 87.19 159 GLU B C 1
ATOM 2772 O O . GLU B 1 159 ? 1.224 28.078 18.094 1 87.19 159 GLU B O 1
ATOM 2777 N N . PHE B 1 160 ? 0.634 27.297 16.141 1 85.94 160 PHE B N 1
ATOM 2778 C CA . PHE B 1 160 ? -0.577 28.109 16.078 1 85.94 160 PHE B CA 1
ATOM 2779 C C . PHE B 1 160 ? -1.536 27.719 17.203 1 85.94 160 PHE B C 1
ATOM 2781 O O . PHE B 1 160 ? -2.105 28.594 17.859 1 85.94 160 PHE B O 1
ATOM 2788 N N . GLU B 1 161 ? -1.726 26.484 17.344 1 84.38 161 GLU B N 1
ATOM 2789 C CA . GLU B 1 161 ?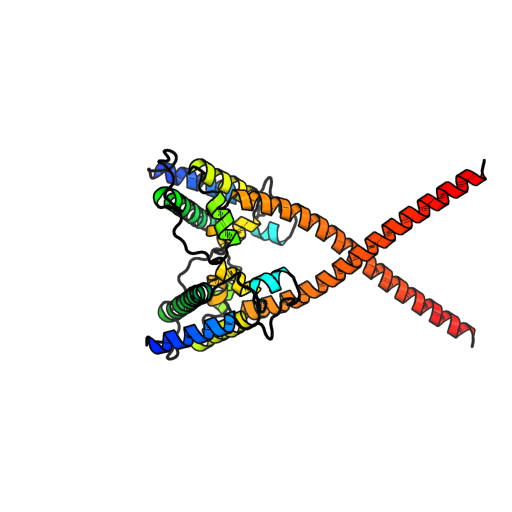 -2.617 25.984 18.391 1 84.38 161 GLU B CA 1
ATOM 2790 C C . GLU B 1 161 ? -2.131 26.391 19.781 1 84.38 161 GLU B C 1
ATOM 2792 O O . GLU B 1 161 ? -2.938 26.719 20.656 1 84.38 161 GLU B O 1
ATOM 2797 N N . LYS B 1 162 ? -0.856 26.375 19.969 1 85.56 162 LYS B N 1
ATOM 2798 C CA . LYS B 1 162 ? -0.281 26.766 21.25 1 85.56 162 LYS B CA 1
ATOM 2799 C C . LYS B 1 162 ? -0.509 28.25 21.531 1 85.56 162 LYS B C 1
ATOM 2801 O O . LYS B 1 162 ? -0.818 28.641 22.656 1 85.56 162 LYS B O 1
ATOM 2806 N N . ARG B 1 163 ? -0.381 28.969 20.547 1 83.81 163 ARG B N 1
ATOM 2807 C CA . ARG B 1 163 ? -0.551 30.406 20.688 1 83.81 163 ARG B CA 1
ATOM 2808 C C . ARG B 1 163 ? -2.02 30.766 20.891 1 83.81 163 ARG B C 1
ATOM 2810 O O . ARG B 1 163 ? -2.34 31.688 21.641 1 83.81 163 ARG B O 1
ATOM 2817 N N . ALA B 1 164 ? -2.83 30.031 20.219 1 78.69 164 ALA B N 1
ATOM 2818 C CA . ALA B 1 164 ? -4.262 30.281 20.359 1 78.69 164 ALA B CA 1
ATOM 2819 C C . ALA B 1 164 ? -4.762 29.844 21.734 1 78.69 164 ALA B C 1
ATOM 2821 O O . ALA B 1 164 ? -5.629 30.484 22.328 1 78.69 164 ALA B O 1
ATOM 2822 N N . SER B 1 165 ? -4.254 28.766 22.156 1 76.81 165 SER B N 1
ATOM 2823 C CA . SER B 1 165 ? -4.629 28.297 23.484 1 76.81 165 SER B CA 1
ATOM 2824 C C . SER B 1 165 ? -4.039 29.188 24.578 1 76.81 165 SER B C 1
ATOM 2826 O O . SER B 1 165 ? -4.672 29.422 25.609 1 76.81 165 SER B O 1
ATOM 2828 N N . GLY B 1 166 ? -2.764 29.547 24.359 1 67.88 166 GLY B N 1
ATOM 2829 C CA . GLY B 1 166 ? -2.16 30.469 25.312 1 67.88 166 GLY B CA 1
ATOM 2830 C C . GLY B 1 166 ? -2.844 31.828 25.344 1 67.88 166 GLY B C 1
ATOM 2831 O O . GLY B 1 166 ? -2.988 32.438 26.406 1 67.88 166 GLY B O 1
ATOM 2832 N N . ALA B 1 167 ? -3.279 32.312 24.188 1 62.94 167 ALA B N 1
ATOM 2833 C CA . ALA B 1 167 ? -4.008 33.562 24.125 1 62.94 167 ALA B CA 1
ATOM 2834 C C . ALA B 1 167 ? -5.375 33.438 24.797 1 62.94 167 ALA B C 1
ATOM 2836 O O . ALA B 1 167 ? -5.832 34.375 25.453 1 62.94 167 ALA B O 1
ATOM 2837 N N . SER B 1 168 ? -5.93 32.281 24.625 1 62.44 168 SER B N 1
ATOM 2838 C CA . SER B 1 168 ? -7.227 32.062 25.25 1 62.44 168 SER B CA 1
ATOM 2839 C C . SER B 1 168 ? -7.09 32 26.781 1 62.44 168 SER B C 1
ATOM 2841 O O . SER B 1 168 ? -7.938 32.531 27.5 1 62.44 168 SER B O 1
ATOM 2843 N N . ASN B 1 169 ? -5.977 31.406 27.172 1 64.06 169 ASN B N 1
ATOM 2844 C CA . ASN B 1 169 ? -5.723 31.344 28.609 1 64.06 169 ASN B CA 1
ATOM 2845 C C . ASN B 1 169 ? -5.379 32.719 29.172 1 64.06 169 ASN B C 1
ATOM 2847 O O . ASN B 1 169 ? -5.762 33.062 30.297 1 64.06 169 ASN B O 1
ATOM 2851 N N . LEU B 1 170 ? -4.691 33.5 28.422 1 58.53 170 LEU B N 1
ATOM 2852 C CA . LEU B 1 170 ? -4.359 34.844 28.844 1 58.53 170 LEU B CA 1
ATOM 2853 C C . LEU B 1 170 ? -5.602 35.75 28.859 1 58.53 170 LEU B C 1
ATOM 2855 O O . LEU B 1 170 ? -5.781 36.562 29.766 1 58.53 170 LEU B O 1
ATOM 2859 N N . LYS B 1 171 ? -6.488 35.625 27.969 1 62.91 171 LYS B N 1
ATOM 2860 C CA . LYS B 1 171 ? -7.73 36.406 27.953 1 62.91 171 LYS B CA 1
ATOM 2861 C C . LYS B 1 171 ? -8.648 36 29.094 1 62.91 171 LYS B C 1
ATOM 2863 O O . LYS B 1 171 ? -9.273 36.844 29.734 1 62.91 171 LYS B O 1
ATOM 2868 N N . ARG B 1 172 ? -8.664 34.875 29.422 1 65.88 172 ARG B N 1
ATOM 2869 C CA . ARG B 1 172 ? -9.461 34.406 30.562 1 65.88 172 ARG B CA 1
ATOM 2870 C C . ARG B 1 172 ? -8.922 34.969 31.875 1 65.88 172 ARG B C 1
ATOM 2872 O O . ARG B 1 172 ? -9.688 35.375 32.75 1 65.88 172 ARG B O 1
ATOM 2879 N N . GLY B 1 173 ? -7.66 34.906 31.922 1 60.25 173 GLY B N 1
ATOM 2880 C CA . GLY B 1 173 ? -7.027 35.469 33.125 1 60.25 173 GLY 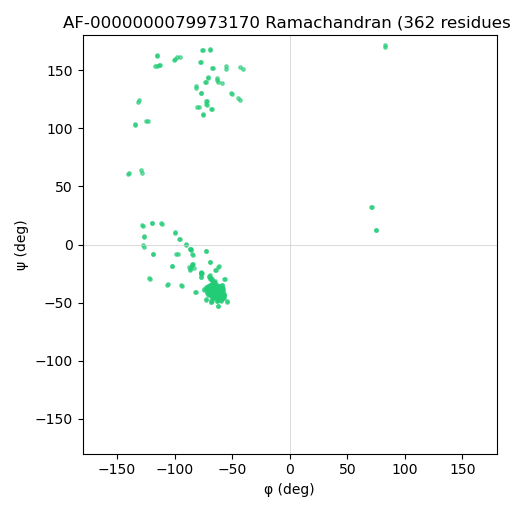B CA 1
ATOM 2881 C C . GLY B 1 173 ? -7.254 36.969 33.25 1 60.25 173 GLY B C 1
ATOM 2882 O O . GLY B 1 173 ? -7.516 37.469 34.344 1 60.25 173 GLY B O 1
ATOM 2883 N N . ARG B 1 174 ? -7.203 37.719 32.219 1 66.19 174 ARG B N 1
ATOM 2884 C CA . ARG B 1 174 ? -7.414 39.156 32.25 1 66.19 174 ARG B CA 1
ATOM 2885 C C . ARG B 1 174 ? -8.867 39.5 32.562 1 66.19 174 ARG B C 1
ATOM 2887 O O . ARG B 1 174 ? -9.133 40.438 33.312 1 66.19 174 ARG B O 1
ATOM 2894 N N . ASP B 1 175 ? -9.773 38.844 31.984 1 65.69 175 ASP B N 1
ATOM 2895 C CA . ASP B 1 175 ? -11.195 39.031 32.25 1 65.69 175 ASP B CA 1
ATOM 2896 C C . ASP B 1 175 ? -11.516 38.719 33.719 1 65.69 175 ASP B C 1
ATOM 2898 O O . ASP B 1 175 ? -12.305 39.406 34.375 1 65.69 175 ASP B O 1
ATOM 2902 N N . ASP B 1 176 ? -10.953 37.75 34.219 1 67.31 176 ASP B N 1
ATOM 2903 C CA . ASP B 1 176 ? -11.117 37.406 35.625 1 67.31 176 ASP B CA 1
ATOM 2904 C C . ASP B 1 176 ? -10.516 38.5 36.531 1 67.31 176 ASP B C 1
ATOM 2906 O O . ASP B 1 176 ? -11.07 38.812 37.594 1 67.31 176 ASP B O 1
ATOM 2910 N N . ASP B 1 177 ? -9.547 39.094 36.188 1 67.06 177 ASP B N 1
ATOM 2911 C CA . ASP B 1 177 ? -8.922 40.188 36.938 1 67.06 177 ASP B CA 1
ATOM 2912 C C . ASP B 1 177 ? -9.781 41.438 36.906 1 67.06 177 ASP B C 1
ATOM 2914 O O . ASP B 1 177 ? -9.891 42.156 37.906 1 67.06 177 ASP B O 1
ATOM 2918 N N . GLN B 1 178 ? -10.398 41.781 35.844 1 63.09 178 GLN B N 1
ATOM 2919 C CA . GLN B 1 178 ? -11.258 42.969 35.719 1 63.09 178 GLN B CA 1
ATOM 2920 C C . GLN B 1 178 ? -12.539 42.781 36.531 1 63.09 178 GLN B C 1
ATOM 2922 O O . GLN B 1 178 ? -13.047 43.75 37.094 1 63.09 178 GLN B O 1
ATOM 2927 N N . GLU B 1 179 ? -13.008 41.719 36.562 1 63.88 179 GLU B N 1
ATOM 2928 C CA . GLU B 1 179 ? -14.195 41.469 37.375 1 63.88 179 GLU B CA 1
ATOM 2929 C C . GLU B 1 179 ? -13.867 41.562 38.875 1 63.88 179 GLU B C 1
ATOM 2931 O O . GLU B 1 179 ? -14.695 42 39.656 1 63.88 179 GLU B O 1
ATOM 2936 N N . SER B 1 180 ? -12.742 41.281 39.188 1 66.19 180 SER B N 1
ATOM 2937 C CA . SER B 1 180 ? -12.359 41.344 40.594 1 66.19 180 SER B CA 1
ATOM 2938 C C . SER B 1 180 ? -12.148 42.781 41.031 1 66.19 180 SER B C 1
ATOM 2940 O O . SER B 1 180 ? -12.336 43.125 42.219 1 66.19 180 SER B O 1
ATOM 2942 N N . ASP B 1 181 ? -11.859 43.656 40.188 1 60.88 181 ASP B N 1
ATOM 2943 C CA . ASP B 1 181 ? -11.648 45.062 40.562 1 60.88 181 ASP B CA 1
ATOM 2944 C C . ASP B 1 181 ? -12.977 45.812 40.625 1 60.88 181 ASP B C 1
ATOM 2946 O O . ASP B 1 181 ? -13.023 46.938 41.094 1 60.88 181 ASP B O 1
ATOM 2950 N N . GLN B 1 182 ? -13.977 45.312 40.062 1 52.59 182 GLN B N 1
ATOM 2951 C CA . GLN B 1 182 ? -15.258 46 40.062 1 52.59 182 GLN B CA 1
ATOM 2952 C C . GLN B 1 182 ? -16.062 45.656 41.312 1 52.59 182 GLN B C 1
ATOM 2954 O O . GLN B 1 182 ? -17.094 46.281 41.594 1 52.59 182 GLN B O 1
ATOM 2959 N N . ASP B 1 183 ? -15.508 44.781 42.094 1 43.78 183 ASP B N 1
ATOM 2960 C CA . ASP B 1 183 ? -16.156 44.625 43.375 1 43.78 183 ASP B CA 1
ATOM 2961 C C . ASP B 1 183 ? -15.406 45.406 44.469 1 43.78 183 ASP B C 1
ATOM 2963 O O . ASP B 1 183 ? -14.172 45.406 44.5 1 43.78 183 ASP B O 1
#